Protein AF-G0N1K1-F1 (afdb_monomer_lite)

Sequence (204 aa):
MLLVYVLFCLVAVSAGWFDDLFSTKAPEIIGVPCSENQVILSMYNHLGKSYEFKCGSIPCGEFGRDCVDDQIQCRTEHDYFLSGMRWAPNNESLLLRCCKLQTKKKTIYVGTEELGSYYRNYHGGGKVVAEKRYEKNGGTEYDFIANFRSEGHFSSKTARTWTYRIMCENEEEPTTAAPAPINSVVEEERASGEASGEEMAYED

Foldseek 3Di:
DVVVVVVVVVVVVVVVVCCVQQPQAAQQADDDWFAAQKFFQKWFAPLLNYIDTDIFHDFDFGFDPAKDWQALKFDVVVQWFFRIWDQDPVSRGIITITTRTGDPDDKAWDDKDKAWSPRGMGRQWDWDDLVPDPDNPFATKMKTFRIKHFDDDRRITIIMTTIIMDGDHHPRGGDGDPDDPPPDDPDDDDDDDDDDDDDDDDDD

Secondary structure (DSSP, 8-state):
-HHHHHHHHHHHHHHHHHTTTT--SPPEE-SPPPPTTEEEEEEEESTTSEEEEEEEE-SSSEEEEEEEEEESS--GGGTEEEEEEEE-TTSSSEEEEEEEEE-SS--EEEEEEEE-TT--EEE--EEPPGGG-S-TTSSEEEEEEEEEEEEEETTEEEEEEEEEEEEE-TT----PPPPP------------------------

Organism: Caenorhabditis brenneri (NCBI:txid135651)

Structure (mmCIF, N/CA/C/O backbone):
data_AF-G0N1K1-F1
#
_entry.id   AF-G0N1K1-F1
#
loop_
_atom_site.group_PDB
_atom_site.id
_atom_site.type_symbol
_atom_site.label_atom_id
_atom_site.label_alt_id
_atom_site.label_comp_id
_atom_site.label_asym_id
_atom_site.label_entity_id
_atom_site.label_seq_id
_atom_site.pdbx_PDB_ins_code
_atom_site.Cartn_x
_atom_site.Cartn_y
_atom_site.Cartn_z
_atom_site.occupancy
_atom_site.B_iso_or_equiv
_atom_site.auth_seq_id
_atom_site.auth_comp_id
_atom_site.auth_asym_id
_atom_site.auth_atom_id
_atom_site.pdbx_PDB_model_num
ATOM 1 N N . MET A 1 1 ? 48.576 22.015 -31.567 1.00 55.84 1 MET A N 1
ATOM 2 C CA . MET A 1 1 ? 47.827 20.742 -31.700 1.00 55.84 1 MET A CA 1
ATOM 3 C C . MET A 1 1 ? 47.743 19.941 -30.397 1.00 55.84 1 MET A C 1
ATOM 5 O O . MET A 1 1 ? 46.687 19.378 -30.162 1.00 55.84 1 MET A O 1
ATOM 9 N N . LEU A 1 2 ? 48.758 19.941 -29.513 1.00 52.47 2 LEU A N 1
ATOM 10 C CA . LEU A 1 2 ? 48.668 19.272 -28.195 1.00 52.47 2 LEU A CA 1
ATOM 11 C C . LEU A 1 2 ? 47.576 19.843 -27.265 1.00 52.47 2 LEU A C 1
ATOM 13 O O . LEU A 1 2 ? 46.868 19.091 -26.610 1.00 52.47 2 LEU A O 1
ATOM 17 N N . LEU A 1 3 ? 47.405 21.169 -27.238 1.00 48.81 3 LEU A N 1
ATOM 18 C CA . LEU A 1 3 ? 46.463 21.846 -26.330 1.00 48.81 3 LEU A CA 1
ATOM 19 C C . LEU A 1 3 ? 44.983 21.522 -26.614 1.00 48.81 3 LEU A C 1
ATOM 21 O O . LEU A 1 3 ? 44.168 21.509 -25.700 1.00 48.81 3 LEU A O 1
ATOM 25 N N . VAL A 1 4 ? 44.651 21.210 -27.871 1.00 57.31 4 VAL A N 1
ATOM 26 C CA . VAL A 1 4 ? 43.283 20.854 -28.291 1.00 57.31 4 VAL A CA 1
ATOM 27 C C . VAL A 1 4 ? 42.931 19.426 -27.858 1.00 57.31 4 VAL A C 1
ATOM 29 O O . VAL A 1 4 ? 41.803 19.174 -27.447 1.00 57.31 4 VAL A O 1
ATOM 32 N N . TYR A 1 5 ? 43.908 18.513 -27.867 1.00 55.66 5 TYR A N 1
ATOM 33 C CA . TYR A 1 5 ? 43.730 17.136 -27.394 1.00 55.66 5 TYR A CA 1
ATOM 34 C C . TYR A 1 5 ? 43.528 17.061 -25.875 1.00 55.66 5 TYR A C 1
ATOM 36 O O . TYR A 1 5 ? 42.680 16.306 -25.407 1.00 55.66 5 TYR A O 1
ATOM 44 N N . VAL A 1 6 ? 44.250 17.879 -25.100 1.00 57.31 6 VAL A N 1
ATOM 45 C CA . VAL A 1 6 ? 44.106 17.910 -23.632 1.00 57.31 6 VAL A CA 1
ATOM 46 C C . VAL A 1 6 ? 42.732 18.447 -23.213 1.00 57.31 6 VAL A C 1
ATOM 48 O O . VAL A 1 6 ? 42.120 17.900 -22.297 1.00 57.31 6 VAL A O 1
ATOM 51 N N . LEU A 1 7 ? 42.205 19.460 -23.915 1.00 53.94 7 LEU A N 1
ATOM 52 C CA . LEU A 1 7 ? 40.854 19.969 -23.657 1.00 53.94 7 LEU A CA 1
ATOM 53 C C . LEU A 1 7 ? 39.767 18.934 -23.991 1.00 53.94 7 LEU A C 1
ATOM 55 O O . LEU A 1 7 ? 38.816 18.791 -23.228 1.00 53.94 7 LEU A O 1
ATOM 59 N N . PHE A 1 8 ? 39.917 18.182 -25.087 1.00 54.50 8 PHE A N 1
ATOM 60 C CA . PHE A 1 8 ? 38.962 17.131 -25.457 1.00 54.50 8 PHE A CA 1
ATOM 61 C C . PHE A 1 8 ? 38.935 15.975 -24.445 1.00 54.50 8 PHE A C 1
ATOM 63 O O . PHE A 1 8 ? 37.858 15.482 -24.113 1.00 54.50 8 PHE A O 1
ATOM 70 N N . CYS A 1 9 ? 40.087 15.589 -23.888 1.00 54.41 9 CYS A N 1
ATOM 71 C CA . CYS A 1 9 ? 40.140 14.573 -22.834 1.00 54.41 9 CYS A CA 1
ATOM 72 C C . CYS A 1 9 ? 39.473 15.040 -21.530 1.00 54.41 9 CYS A C 1
ATOM 74 O O . CYS A 1 9 ? 38.798 14.247 -20.881 1.00 54.41 9 CYS A O 1
ATOM 76 N N . LEU A 1 10 ? 39.600 16.318 -21.155 1.00 53.09 10 LEU A N 1
ATOM 77 C CA . LEU A 1 10 ? 38.957 16.853 -19.945 1.00 53.09 10 LEU A CA 1
ATOM 78 C C . LEU A 1 10 ? 37.423 16.903 -20.054 1.00 53.09 10 LEU A C 1
ATOM 80 O O . LEU A 1 10 ? 36.743 16.680 -19.055 1.00 53.09 10 LEU A O 1
ATOM 84 N N . VAL A 1 11 ? 36.876 17.135 -21.252 1.00 55.28 11 VAL A N 1
ATOM 85 C CA . VAL A 1 11 ? 35.420 17.093 -21.496 1.00 55.28 11 VAL A CA 1
ATOM 86 C C . VAL A 1 11 ? 34.897 15.651 -21.548 1.00 55.28 11 VAL A C 1
ATOM 88 O O . VAL A 1 11 ? 33.795 15.378 -21.083 1.00 55.28 11 VAL A O 1
ATOM 91 N N . ALA A 1 12 ? 35.684 14.704 -22.062 1.00 52.72 12 ALA A N 1
ATOM 92 C CA . ALA A 1 12 ? 35.289 13.295 -22.091 1.00 52.72 12 ALA A CA 1
ATOM 93 C C . ALA A 1 12 ? 35.303 12.649 -20.693 1.00 52.72 12 ALA A C 1
ATOM 95 O O . ALA A 1 12 ? 34.450 11.818 -20.391 1.00 52.72 12 ALA A O 1
ATOM 96 N N . VAL A 1 13 ? 36.234 13.051 -19.818 1.00 51.94 13 VAL A N 1
ATOM 97 C CA . VAL A 1 13 ? 36.304 12.519 -18.449 1.00 51.94 13 VAL A CA 1
ATOM 98 C C . VAL A 1 13 ?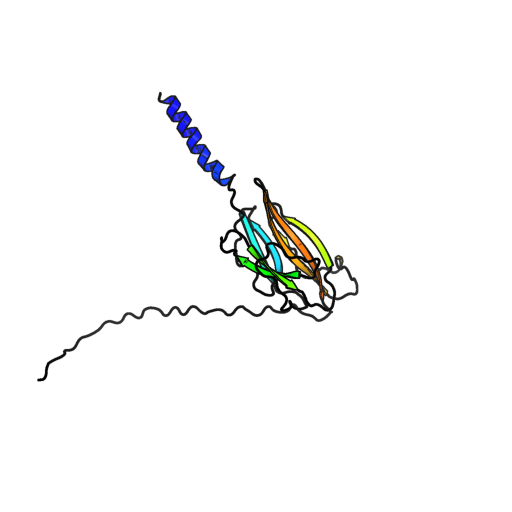 35.142 13.016 -17.591 1.00 51.94 13 VAL A C 1
ATOM 100 O O . VAL A 1 13 ? 34.701 12.254 -16.745 1.00 51.94 13 VAL A O 1
ATOM 103 N N . SER A 1 14 ? 34.587 14.214 -17.813 1.00 52.25 14 SER A N 1
ATOM 104 C CA . SER A 1 14 ? 33.412 14.678 -17.055 1.00 52.25 14 SER A CA 1
ATOM 105 C C . SER A 1 14 ? 32.099 14.010 -17.481 1.00 52.25 14 SER A C 1
ATOM 107 O O . SER A 1 14 ? 31.180 13.939 -16.670 1.00 52.25 14 SER A O 1
ATOM 109 N N . ALA A 1 15 ? 32.006 13.465 -18.699 1.00 50.34 15 ALA A N 1
ATOM 110 C CA . ALA A 1 15 ? 30.777 12.848 -19.206 1.00 50.34 15 ALA A CA 1
ATOM 111 C C . ALA A 1 15 ? 30.364 11.579 -18.432 1.00 50.34 15 ALA A C 1
ATOM 113 O O . ALA A 1 15 ? 29.184 11.405 -18.147 1.00 50.34 15 ALA A O 1
ATOM 114 N N . GLY A 1 16 ? 31.321 10.757 -17.982 1.00 48.84 16 GLY A N 1
ATOM 115 C CA . GLY A 1 16 ? 31.019 9.515 -17.247 1.00 48.84 16 GLY A CA 1
ATOM 116 C C . GLY A 1 16 ? 30.418 9.706 -15.844 1.00 48.84 16 GLY A C 1
ATOM 117 O O . GLY A 1 16 ? 29.982 8.744 -15.225 1.00 48.84 16 GLY A O 1
ATOM 118 N N . TRP A 1 17 ? 30.393 10.941 -15.333 1.00 47.19 17 TRP A N 1
ATOM 119 C CA . TRP A 1 17 ? 29.881 11.307 -14.006 1.00 47.19 17 TRP A CA 1
ATOM 120 C C . TRP A 1 17 ? 28.462 11.879 -14.123 1.00 47.19 17 TRP A C 1
ATOM 122 O O . TRP A 1 17 ? 27.727 11.931 -13.140 1.00 47.19 17 TRP A O 1
ATOM 132 N N . PHE A 1 18 ? 28.076 12.321 -15.326 1.00 47.66 18 PHE A N 1
ATOM 133 C CA . PHE A 1 18 ? 26.734 12.816 -15.619 1.00 47.66 18 PHE A CA 1
ATOM 134 C C . PHE A 1 18 ? 25.745 11.683 -15.903 1.00 47.66 18 PHE A C 1
ATOM 136 O O . PHE A 1 18 ? 24.563 11.849 -15.612 1.00 47.66 18 PHE A O 1
ATOM 143 N N . ASP A 1 19 ? 26.203 10.530 -16.397 1.00 45.94 19 ASP A N 1
ATOM 144 C CA . ASP A 1 19 ? 25.316 9.404 -16.724 1.00 45.94 19 ASP A CA 1
ATOM 145 C C . ASP A 1 19 ? 24.548 8.873 -15.498 1.00 45.94 19 ASP A C 1
ATOM 147 O O . ASP A 1 19 ? 23.377 8.508 -15.604 1.00 45.94 19 ASP A O 1
ATOM 151 N N . ASP A 1 20 ? 25.153 8.920 -14.308 1.00 49.59 20 ASP A N 1
ATOM 152 C CA . ASP A 1 20 ? 24.505 8.479 -13.064 1.00 49.59 20 ASP A CA 1
ATOM 153 C C . ASP A 1 20 ? 23.478 9.507 -12.536 1.00 49.59 20 ASP A C 1
ATOM 155 O O . ASP A 1 20 ? 22.521 9.154 -11.842 1.00 49.59 20 ASP A O 1
ATOM 159 N N . LEU A 1 21 ? 23.622 10.786 -12.913 1.00 49.81 21 LEU A N 1
ATOM 160 C CA . LEU A 1 21 ? 22.669 11.853 -12.577 1.00 49.81 21 LEU A CA 1
ATOM 161 C C . LEU A 1 21 ? 21.425 11.860 -13.481 1.00 49.81 21 LEU A C 1
ATOM 163 O O . LEU A 1 21 ? 20.389 12.385 -13.075 1.00 49.81 21 LEU A O 1
ATOM 167 N N . PHE A 1 22 ? 21.510 11.273 -14.678 1.00 50.50 22 PHE A N 1
ATOM 168 C CA . PHE A 1 22 ? 20.438 11.254 -15.683 1.00 50.50 22 PHE A CA 1
ATOM 169 C C . PHE A 1 22 ? 19.957 9.838 -16.023 1.00 50.50 22 PHE A C 1
ATOM 171 O O . PHE A 1 22 ? 19.458 9.586 -17.121 1.00 50.50 22 PHE A O 1
ATOM 178 N N . SER A 1 23 ? 20.074 8.899 -15.082 1.00 51.25 23 SER A N 1
ATOM 179 C CA . SER A 1 23 ? 19.533 7.552 -15.254 1.00 51.25 23 SER A CA 1
ATOM 180 C C . SER A 1 23 ? 18.004 7.592 -15.397 1.00 51.25 23 SER A C 1
ATOM 182 O O . SER A 1 23 ? 17.269 7.803 -14.429 1.00 51.25 23 SER A O 1
ATOM 184 N N . THR A 1 24 ? 17.527 7.362 -16.625 1.00 54.62 24 THR A N 1
ATOM 185 C CA . THR A 1 24 ? 16.105 7.305 -17.015 1.00 54.62 24 THR A CA 1
ATOM 186 C C . THR A 1 24 ? 15.403 6.024 -16.571 1.00 54.62 24 THR A C 1
ATOM 188 O O . THR A 1 24 ? 14.201 5.872 -16.788 1.00 54.62 24 THR A O 1
ATOM 191 N N . LYS A 1 25 ? 16.131 5.092 -15.949 1.00 58.41 25 LYS A N 1
ATOM 192 C CA . LYS A 1 25 ? 15.547 3.853 -15.445 1.00 58.41 25 LYS A CA 1
ATOM 193 C C . LYS A 1 25 ? 14.671 4.128 -14.227 1.00 58.41 25 LYS A C 1
ATOM 195 O O . LYS A 1 25 ? 15.047 4.900 -13.333 1.00 58.41 25 LYS A O 1
ATOM 200 N N . ALA A 1 26 ? 13.513 3.468 -14.197 1.00 60.38 26 ALA A N 1
ATOM 201 C CA . ALA A 1 26 ? 12.653 3.417 -13.022 1.00 60.38 26 ALA A CA 1
ATOM 202 C C . ALA A 1 26 ? 13.482 3.022 -11.781 1.00 60.38 26 ALA A C 1
ATOM 204 O O . ALA A 1 26 ? 14.475 2.302 -11.923 1.00 60.38 26 ALA A O 1
ATOM 205 N N . PRO A 1 27 ? 13.155 3.538 -10.580 1.00 64.19 27 PRO A N 1
ATOM 206 C CA . PRO A 1 27 ? 13.794 3.067 -9.357 1.00 64.19 27 PRO A CA 1
ATOM 207 C C . PRO A 1 27 ? 13.658 1.547 -9.269 1.00 64.19 27 PRO A C 1
ATOM 209 O O . PRO A 1 27 ? 12.571 0.999 -9.449 1.00 64.19 27 PRO A O 1
ATOM 212 N N . GLU A 1 28 ? 14.777 0.882 -9.015 1.00 69.44 28 GLU A N 1
ATOM 213 C CA . GLU A 1 28 ? 14.799 -0.560 -8.827 1.00 69.44 28 GLU A CA 1
ATOM 214 C C . GLU A 1 28 ? 14.085 -0.861 -7.517 1.00 69.44 28 GLU A C 1
ATOM 216 O O . GLU A 1 28 ? 14.380 -0.259 -6.497 1.00 69.44 28 GLU A O 1
ATOM 221 N N . ILE A 1 29 ? 13.115 -1.755 -7.494 1.00 70.00 29 ILE A N 1
ATOM 222 C CA . ILE A 1 29 ? 12.521 -2.157 -6.219 1.00 70.00 29 ILE A CA 1
ATOM 223 C C . ILE A 1 29 ? 13.467 -3.186 -5.578 1.00 70.00 29 ILE A C 1
ATOM 225 O O . ILE A 1 29 ? 13.966 -4.080 -6.242 1.00 70.00 29 ILE A O 1
ATOM 229 N N . ILE A 1 30 ? 13.828 -3.032 -4.307 1.00 65.25 30 ILE A N 1
ATOM 230 C CA . ILE A 1 30 ? 14.779 -3.942 -3.652 1.00 65.25 30 ILE A CA 1
ATOM 231 C C . ILE A 1 30 ? 14.046 -4.687 -2.545 1.00 65.25 30 ILE A C 1
ATOM 233 O O . ILE A 1 30 ? 13.312 -4.102 -1.755 1.00 65.25 30 ILE A O 1
ATOM 237 N N . GLY A 1 31 ? 14.263 -5.998 -2.484 1.00 67.31 31 GLY A N 1
ATOM 238 C CA . GLY A 1 31 ? 13.655 -6.875 -1.491 1.00 67.31 31 GLY A CA 1
ATOM 239 C C . GLY A 1 31 ? 12.550 -7.757 -2.064 1.00 67.31 31 GLY A C 1
ATOM 240 O O . GLY A 1 31 ? 12.381 -7.894 -3.277 1.00 67.31 31 GLY A O 1
ATOM 241 N N . VAL A 1 32 ? 11.826 -8.411 -1.159 1.00 75.44 32 VAL A N 1
ATOM 242 C CA . VAL A 1 32 ? 10.777 -9.371 -1.508 1.00 75.44 32 VAL A CA 1
ATOM 243 C C . VAL A 1 32 ? 9.438 -8.631 -1.541 1.00 75.44 32 VAL A C 1
ATOM 245 O O . VAL A 1 32 ? 9.059 -8.039 -0.528 1.00 75.44 32 VAL A O 1
ATOM 248 N N . PRO A 1 33 ? 8.718 -8.620 -2.678 1.00 84.00 33 PRO A N 1
ATOM 249 C CA . PRO A 1 33 ? 7.396 -8.013 -2.734 1.00 84.00 33 PRO A CA 1
ATOM 250 C C . PRO A 1 33 ? 6.423 -8.744 -1.798 1.00 84.00 33 PRO A C 1
ATOM 252 O O . PRO A 1 33 ? 6.625 -9.911 -1.458 1.00 84.00 33 PRO A O 1
ATOM 255 N N . CYS A 1 34 ? 5.354 -8.061 -1.383 1.00 89.56 34 CYS A N 1
ATOM 256 C CA . CYS A 1 34 ? 4.344 -8.675 -0.521 1.00 89.56 34 CYS A CA 1
ATOM 257 C C . CYS A 1 34 ? 3.774 -9.939 -1.167 1.00 89.56 34 CYS A C 1
ATOM 259 O O . CYS A 1 34 ? 3.368 -9.915 -2.328 1.00 89.56 34 CYS A O 1
ATOM 261 N N . SER A 1 35 ? 3.726 -11.026 -0.400 1.00 91.81 35 SER A N 1
ATOM 262 C CA . SER A 1 35 ? 3.098 -12.272 -0.839 1.00 91.81 35 SER A CA 1
ATOM 263 C C . SER A 1 35 ? 1.581 -12.109 -0.945 1.00 91.81 35 SER A C 1
ATOM 265 O O . SER A 1 35 ? 1.018 -11.096 -0.525 1.00 91.81 35 SER A O 1
ATOM 267 N N . GLU A 1 36 ? 0.905 -13.110 -1.506 1.00 90.94 36 GLU A N 1
ATOM 268 C CA . GLU A 1 36 ? -0.556 -13.113 -1.549 1.00 90.94 36 GLU A CA 1
ATOM 269 C C . GLU A 1 36 ? -1.167 -12.985 -0.144 1.00 90.94 36 GLU A C 1
ATOM 271 O O . GLU A 1 36 ? -0.658 -13.532 0.836 1.00 90.94 36 GLU A O 1
ATOM 276 N N . ASN A 1 37 ? -2.284 -12.265 -0.063 1.00 89.81 37 ASN A N 1
ATOM 277 C CA . ASN A 1 37 ? -3.004 -11.913 1.157 1.00 89.81 37 ASN A CA 1
ATOM 278 C C . ASN A 1 37 ? -2.211 -11.043 2.146 1.00 89.81 37 ASN A C 1
ATOM 280 O O . ASN A 1 37 ? -2.497 -11.037 3.346 1.00 89.81 37 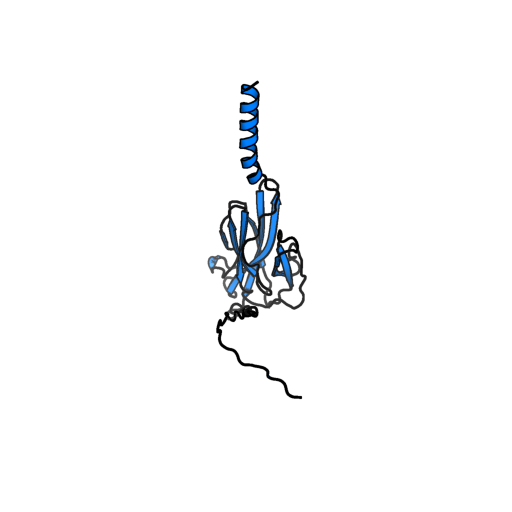ASN A O 1
ATOM 284 N N . GLN A 1 38 ? -1.241 -10.269 1.650 1.00 92.12 38 GLN A N 1
ATOM 285 C CA . GLN A 1 38 ? -0.489 -9.302 2.448 1.00 92.12 38 GLN A CA 1
ATOM 286 C C . GLN A 1 38 ? -0.686 -7.863 1.966 1.00 92.12 38 GLN A C 1
ATOM 288 O O . GLN A 1 38 ? -0.910 -7.595 0.787 1.00 92.12 38 GLN A O 1
ATOM 293 N N . VAL A 1 39 ? -0.541 -6.935 2.909 1.00 92.31 39 VAL A N 1
ATOM 294 C CA . VAL A 1 39 ? -0.543 -5.482 2.717 1.00 92.31 39 VAL A CA 1
ATOM 295 C C . VAL A 1 39 ? 0.813 -4.895 3.104 1.00 92.31 39 VAL A C 1
ATOM 297 O O . VAL A 1 39 ? 1.590 -5.513 3.838 1.00 92.31 39 VAL A O 1
ATOM 300 N N . ILE A 1 40 ? 1.100 -3.673 2.653 1.00 92.94 40 ILE A N 1
ATOM 301 C CA . ILE A 1 40 ? 2.303 -2.950 3.080 1.00 92.94 40 ILE A CA 1
ATOM 302 C C . ILE A 1 40 ? 2.012 -2.244 4.414 1.00 92.94 40 ILE A C 1
ATOM 304 O O . ILE A 1 40 ? 1.045 -1.491 4.543 1.00 92.94 40 ILE A O 1
ATOM 308 N N . LEU A 1 41 ? 2.887 -2.449 5.398 1.00 92.12 41 LEU A N 1
ATOM 309 C CA . LEU A 1 41 ? 2.846 -1.775 6.701 1.00 92.12 41 LEU A CA 1
ATOM 310 C C . LEU A 1 41 ? 3.837 -0.611 6.777 1.00 92.12 41 LEU A C 1
ATOM 312 O O . LEU A 1 41 ? 3.556 0.432 7.366 1.00 92.12 41 LEU A O 1
ATOM 316 N N . SER A 1 42 ? 5.012 -0.771 6.177 1.00 90.31 42 SER A N 1
ATOM 317 C CA . SER A 1 42 ? 5.972 0.319 6.041 1.00 90.31 42 SER A CA 1
ATOM 318 C C . SER A 1 42 ? 6.782 0.186 4.767 1.00 90.31 42 SER A C 1
ATOM 320 O O . SER A 1 42 ? 6.918 -0.903 4.215 1.00 90.31 42 SER A O 1
ATOM 322 N N . MET A 1 43 ? 7.339 1.303 4.323 1.00 87.69 43 MET A N 1
ATOM 323 C CA . MET A 1 43 ? 8.192 1.383 3.151 1.00 87.69 43 MET A CA 1
ATOM 324 C C . MET A 1 43 ? 9.461 2.156 3.496 1.00 87.69 43 MET A C 1
ATOM 326 O O . MET A 1 43 ? 9.400 3.210 4.133 1.00 87.69 43 MET A O 1
ATOM 330 N N . TYR A 1 44 ? 10.594 1.638 3.046 1.00 86.38 44 TYR A N 1
ATOM 331 C CA . TYR A 1 44 ? 11.874 2.319 3.062 1.00 86.38 44 TYR A CA 1
ATOM 332 C C . TYR A 1 44 ? 12.228 2.775 1.644 1.00 86.38 44 TYR A C 1
ATOM 334 O O . TYR A 1 44 ? 12.085 2.013 0.693 1.00 86.38 44 TYR A O 1
ATOM 342 N N . ASN A 1 45 ? 12.688 4.011 1.485 1.00 82.94 45 ASN A N 1
ATOM 343 C CA . ASN A 1 45 ? 13.189 4.543 0.220 1.00 82.94 45 ASN A CA 1
ATOM 344 C C . ASN A 1 45 ? 14.693 4.813 0.338 1.00 82.94 45 ASN A C 1
ATOM 346 O O . ASN A 1 45 ? 15.138 5.664 1.118 1.00 82.94 45 ASN A O 1
ATOM 350 N N . HIS A 1 46 ? 15.485 4.138 -0.486 1.00 80.88 46 HIS A N 1
ATOM 351 C CA . HIS A 1 46 ? 16.927 4.321 -0.573 1.00 80.88 46 HIS A CA 1
ATOM 352 C C . HIS A 1 46 ? 17.269 5.522 -1.462 1.00 80.88 46 HIS A C 1
ATOM 354 O O . HIS A 1 46 ? 17.865 5.382 -2.529 1.00 80.88 46 HIS A O 1
ATOM 360 N N . LEU A 1 47 ? 16.899 6.724 -1.011 1.00 76.31 47 LEU A N 1
ATOM 361 C CA . LEU A 1 47 ? 17.237 7.996 -1.665 1.00 76.31 47 LEU A CA 1
ATOM 362 C C . LEU A 1 47 ? 16.814 8.058 -3.147 1.00 76.31 47 LEU A C 1
ATOM 364 O O . LEU A 1 47 ? 17.551 8.551 -4.001 1.00 76.31 47 LEU A O 1
ATOM 368 N N . GLY A 1 48 ? 15.645 7.506 -3.466 1.00 68.44 48 GLY A N 1
ATOM 369 C CA . GLY A 1 48 ? 15.097 7.442 -4.817 1.00 68.44 48 GLY A CA 1
ATOM 370 C C . GLY A 1 48 ? 15.750 6.389 -5.711 1.00 68.44 48 GLY A C 1
ATOM 371 O O . GLY A 1 48 ? 15.382 6.298 -6.876 1.00 68.44 48 GLY A O 1
ATOM 372 N N . LYS A 1 49 ? 16.706 5.594 -5.213 1.00 71.62 49 LYS A N 1
ATOM 373 C CA . LYS A 1 49 ? 17.288 4.482 -5.978 1.00 71.62 49 LYS A CA 1
ATOM 374 C C . LYS A 1 49 ? 16.392 3.257 -5.938 1.00 71.62 49 LYS A C 1
ATOM 376 O O . LYS A 1 49 ? 16.176 2.647 -6.982 1.00 71.62 49 LYS A O 1
ATOM 381 N N . SER A 1 50 ? 15.864 2.953 -4.754 1.00 77.81 50 SER A N 1
ATOM 382 C CA . SER A 1 50 ? 15.029 1.783 -4.544 1.00 77.81 50 SER A CA 1
ATOM 383 C C . SER A 1 50 ? 14.022 1.899 -3.418 1.00 77.81 50 SER A C 1
ATOM 385 O O . SER A 1 50 ? 14.152 2.747 -2.534 1.00 77.81 50 SER A O 1
ATOM 387 N N . TYR A 1 51 ? 13.028 1.012 -3.455 1.00 81.19 51 TYR A N 1
ATOM 388 C CA . TYR A 1 51 ? 12.029 0.848 -2.404 1.00 81.19 51 TYR A CA 1
ATOM 389 C C . TYR A 1 51 ? 12.131 -0.537 -1.778 1.00 81.19 51 TYR A C 1
ATOM 391 O O . TYR A 1 51 ? 12.170 -1.519 -2.512 1.00 81.19 51 TYR A O 1
ATOM 399 N N . GLU A 1 52 ? 12.115 -0.601 -0.451 1.00 86.00 52 GLU A N 1
ATOM 400 C CA . GLU A 1 52 ? 11.973 -1.828 0.332 1.00 86.00 52 GLU A CA 1
ATOM 401 C C . GLU A 1 52 ? 10.642 -1.779 1.090 1.00 86.00 52 GLU A C 1
ATOM 403 O O . GLU A 1 52 ? 10.270 -0.756 1.670 1.00 86.00 52 GLU A O 1
ATOM 408 N N . PHE A 1 53 ? 9.903 -2.886 1.081 1.00 88.06 53 PHE A N 1
ATOM 409 C CA . PHE A 1 53 ? 8.587 -2.975 1.706 1.00 88.06 53 PHE A CA 1
ATOM 410 C C . PHE A 1 53 ? 8.620 -3.918 2.900 1.00 88.06 53 PHE A C 1
ATOM 412 O O . PHE A 1 53 ? 9.100 -5.045 2.814 1.00 88.06 53 PHE A O 1
ATOM 419 N N . LYS A 1 54 ? 8.017 -3.487 4.008 1.00 91.31 54 LYS A N 1
ATOM 420 C CA . LYS A 1 54 ? 7.655 -4.372 5.109 1.00 91.31 54 LYS A CA 1
ATOM 421 C C . LYS A 1 54 ? 6.195 -4.756 4.960 1.00 91.31 54 LYS A C 1
ATOM 423 O O . LYS A 1 54 ? 5.300 -3.940 5.194 1.00 91.31 54 LYS A O 1
ATOM 428 N N . CYS A 1 55 ? 5.982 -6.005 4.590 1.00 91.50 55 CYS A N 1
ATOM 429 C CA . CYS A 1 55 ? 4.661 -6.574 4.409 1.00 91.50 55 CYS A CA 1
ATOM 430 C C . CYS A 1 55 ? 4.163 -7.227 5.697 1.00 91.50 55 CYS A C 1
ATOM 432 O O . CYS A 1 55 ? 4.942 -7.650 6.554 1.00 91.50 55 CYS A O 1
ATOM 434 N N . GLY A 1 56 ? 2.851 -7.312 5.825 1.00 90.62 56 GLY A N 1
ATOM 435 C CA . GLY A 1 56 ? 2.189 -8.082 6.862 1.00 90.62 56 GLY A CA 1
ATOM 436 C C . GLY A 1 56 ? 0.789 -8.442 6.410 1.00 90.62 56 GLY A C 1
ATOM 437 O O . GLY A 1 56 ? 0.301 -7.946 5.397 1.00 90.62 56 GLY A O 1
ATOM 438 N N . SER A 1 57 ? 0.139 -9.327 7.143 1.00 89.56 57 SER A N 1
ATOM 439 C CA . SER A 1 57 ? -1.246 -9.662 6.853 1.00 89.56 57 SER A CA 1
ATOM 440 C C . SER A 1 57 ? -2.185 -8.488 7.096 1.00 89.56 57 SER A C 1
ATOM 442 O O . SER A 1 57 ? -1.870 -7.568 7.859 1.00 89.56 57 SER A O 1
ATOM 444 N N . ILE A 1 58 ? -3.386 -8.573 6.523 1.00 88.31 58 ILE A N 1
ATOM 445 C CA . ILE A 1 58 ? -4.464 -7.674 6.919 1.00 88.31 58 ILE A CA 1
ATOM 446 C C . ILE A 1 58 ? -4.794 -7.882 8.420 1.00 88.31 58 ILE A C 1
ATOM 448 O O . ILE A 1 58 ? -4.874 -9.030 8.871 1.00 88.31 58 ILE A O 1
ATOM 452 N N . PRO A 1 59 ? -4.952 -6.804 9.214 1.00 84.06 59 PRO A N 1
ATOM 453 C CA . PRO A 1 59 ? -5.186 -6.902 10.660 1.00 84.06 59 PRO A CA 1
ATOM 454 C C . PRO A 1 59 ? -6.497 -7.581 11.064 1.00 84.06 59 PRO A C 1
ATOM 456 O O . PRO A 1 59 ? -6.585 -8.121 12.157 1.00 84.06 59 PRO A O 1
ATOM 459 N N . CYS A 1 60 ? -7.514 -7.531 10.211 1.00 86.75 60 CYS A N 1
ATOM 460 C CA . CYS A 1 60 ? -8.769 -8.250 10.382 1.00 86.75 60 CYS A CA 1
ATOM 461 C C . CYS A 1 60 ? -9.514 -8.315 9.048 1.00 86.75 60 CYS A C 1
ATOM 463 O O . CYS A 1 60 ? -9.193 -7.586 8.103 1.00 86.75 60 CYS A O 1
ATOM 465 N N . GLY A 1 61 ? -10.526 -9.178 8.987 1.00 86.88 61 GLY A N 1
ATOM 466 C CA . GLY A 1 61 ? -11.189 -9.531 7.738 1.00 86.88 61 GLY A CA 1
ATOM 467 C C . GLY A 1 61 ? -10.330 -10.442 6.865 1.00 86.88 61 GLY A C 1
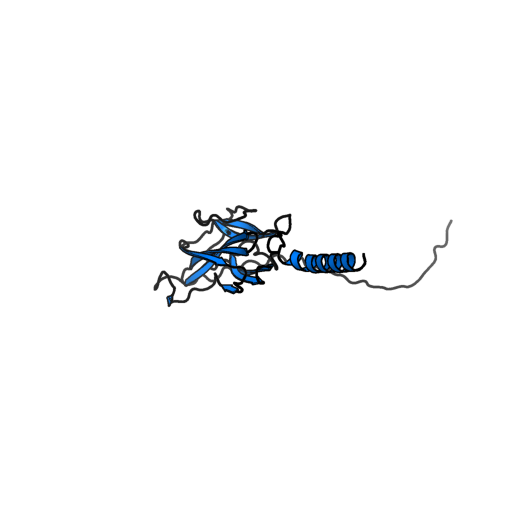ATOM 468 O O . GLY A 1 61 ? -9.264 -10.908 7.262 1.00 86.88 61 GLY A O 1
ATOM 469 N N . GLU A 1 62 ? -10.812 -10.701 5.658 1.00 90.62 62 GLU A N 1
ATOM 470 C CA . GLU A 1 62 ? -10.144 -11.584 4.711 1.00 90.62 62 GLU A CA 1
ATOM 471 C C . GLU A 1 62 ? -10.228 -11.030 3.294 1.00 90.62 62 GLU A C 1
ATOM 473 O O . GLU A 1 62 ? -11.222 -10.424 2.884 1.00 90.62 62 GLU A O 1
ATOM 478 N N . PHE A 1 63 ? -9.165 -11.227 2.521 1.00 91.06 63 PHE A N 1
ATOM 479 C CA . PHE A 1 63 ? -9.238 -10.990 1.091 1.00 91.06 63 PHE A CA 1
ATOM 480 C C . PHE A 1 63 ? -10.041 -12.115 0.446 1.00 91.06 63 PHE A C 1
ATOM 482 O O . PHE A 1 63 ? -9.752 -13.296 0.630 1.00 91.06 63 PHE A O 1
ATOM 489 N N . GLY A 1 64 ? -11.084 -11.739 -0.292 1.00 86.12 64 GLY A N 1
ATOM 490 C CA . GLY A 1 64 ? -11.913 -12.696 -1.005 1.00 86.12 64 GLY A CA 1
ATOM 491 C C . GLY A 1 64 ? -11.187 -13.321 -2.199 1.00 86.12 64 GLY A C 1
ATOM 492 O O . GLY A 1 64 ? -10.069 -12.962 -2.553 1.00 86.12 64 GLY A O 1
ATOM 493 N N . ARG A 1 65 ? -11.882 -14.231 -2.890 1.00 86.75 65 ARG A N 1
ATOM 494 C CA . ARG A 1 65 ? -11.393 -14.851 -4.139 1.00 86.75 65 ARG A CA 1
ATOM 495 C C . ARG A 1 65 ? -11.501 -13.937 -5.363 1.00 86.75 65 ARG A C 1
ATOM 497 O O . ARG A 1 65 ? -10.985 -14.272 -6.423 1.00 86.75 65 ARG A O 1
ATOM 504 N N . ASP A 1 66 ? -12.218 -12.826 -5.223 1.00 93.56 66 ASP A N 1
ATOM 505 C CA . ASP A 1 66 ? -12.387 -11.815 -6.262 1.00 93.56 66 ASP A CA 1
ATOM 506 C C . ASP A 1 66 ? -11.158 -10.902 -6.273 1.00 93.56 66 ASP A C 1
ATOM 508 O O . ASP A 1 66 ? -11.052 -9.955 -5.487 1.00 93.56 66 ASP A O 1
ATOM 512 N N . CYS A 1 67 ? -10.203 -11.263 -7.126 1.00 94.44 67 CYS A N 1
ATOM 513 C CA . CYS A 1 67 ? -8.930 -10.585 -7.283 1.00 94.44 67 CYS A CA 1
ATOM 514 C C . CYS A 1 67 ? -8.665 -10.280 -8.753 1.00 94.44 67 CYS A C 1
ATOM 516 O O . CYS A 1 67 ? -8.984 -11.069 -9.642 1.00 94.44 67 CYS A O 1
ATOM 518 N N . VAL A 1 68 ? -8.017 -9.147 -8.984 1.00 95.25 68 VAL A N 1
ATOM 519 C CA . VAL A 1 68 ? -7.476 -8.751 -10.275 1.00 95.25 68 VAL A CA 1
ATOM 520 C C . VAL A 1 68 ? -5.967 -8.651 -10.124 1.00 95.25 68 VAL A C 1
ATOM 522 O O . VAL A 1 68 ? -5.459 -7.832 -9.356 1.00 95.25 68 VAL A O 1
ATOM 525 N N . ASP A 1 69 ? -5.264 -9.510 -10.847 1.00 94.25 69 ASP A N 1
ATOM 526 C CA . ASP A 1 69 ? -3.808 -9.524 -10.898 1.00 94.25 69 ASP A CA 1
ATOM 527 C C . ASP A 1 69 ? -3.269 -8.505 -11.900 1.00 94.25 69 ASP A C 1
ATOM 529 O O . ASP A 1 69 ? -4.001 -7.915 -12.700 1.00 94.25 69 ASP A O 1
ATOM 533 N N . ASP A 1 70 ? -1.954 -8.328 -11.871 1.00 93.12 70 ASP A N 1
ATOM 534 C CA . ASP A 1 70 ? -1.201 -7.602 -12.890 1.00 93.12 70 ASP A CA 1
ATOM 535 C C . ASP A 1 70 ? -1.593 -6.130 -13.046 1.00 93.12 70 ASP A C 1
ATOM 537 O O . ASP A 1 70 ? -1.478 -5.536 -14.119 1.00 93.12 70 ASP A O 1
ATOM 541 N N . GLN A 1 71 ? -2.049 -5.520 -11.952 1.00 93.19 71 GLN A N 1
ATOM 542 C CA . GLN A 1 71 ? -2.473 -4.128 -11.939 1.00 93.19 71 GLN A CA 1
ATOM 543 C C . GLN A 1 71 ? -1.311 -3.201 -11.589 1.00 93.19 71 GLN A C 1
ATOM 545 O O . GLN A 1 71 ? -0.512 -3.483 -10.707 1.00 93.19 71 GLN A O 1
ATOM 550 N N . ILE A 1 72 ? -1.248 -2.034 -12.225 1.00 88.50 72 ILE A N 1
ATOM 551 C CA . ILE A 1 72 ? -0.284 -0.981 -11.852 1.00 88.50 72 ILE A CA 1
ATOM 552 C C . ILE A 1 72 ? -0.727 -0.176 -10.617 1.00 88.50 72 ILE A C 1
ATOM 554 O O . ILE A 1 72 ? 0.067 0.569 -10.051 1.00 88.50 72 ILE A O 1
ATOM 558 N N . GLN A 1 73 ? -2.009 -0.271 -10.244 1.00 91.31 73 GLN A N 1
ATOM 559 C CA . GLN A 1 73 ? -2.614 0.394 -9.088 1.00 91.31 73 GLN A CA 1
ATOM 560 C C . GLN A 1 73 ? -3.946 -0.286 -8.717 1.00 91.31 73 GLN A C 1
ATOM 562 O O . GLN A 1 73 ? -4.687 -0.709 -9.606 1.00 91.31 73 GLN A O 1
ATOM 567 N N . CYS A 1 74 ? -4.297 -0.325 -7.431 1.00 93.31 74 CYS A N 1
ATOM 568 C CA . CYS A 1 74 ? -5.590 -0.833 -6.958 1.00 93.31 74 CYS A CA 1
ATOM 569 C C . CYS A 1 74 ? -6.680 0.252 -6.895 1.00 93.31 74 CY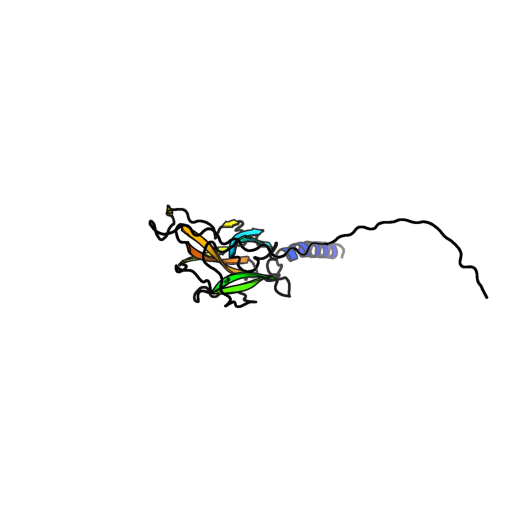S A C 1
ATOM 571 O O . CYS A 1 74 ? -6.424 1.400 -6.527 1.00 93.31 74 CYS A O 1
ATOM 573 N N . ARG A 1 75 ? -7.924 -0.117 -7.233 1.00 88.06 75 ARG A N 1
ATOM 574 C CA . ARG A 1 75 ? -9.103 0.770 -7.185 1.00 88.06 75 ARG A CA 1
ATOM 575 C C . ARG A 1 75 ? -9.825 0.650 -5.844 1.00 88.06 75 ARG A C 1
ATOM 577 O O . ARG A 1 75 ? -10.852 -0.015 -5.725 1.00 88.06 75 ARG A O 1
ATOM 584 N N . THR A 1 76 ? -9.282 1.321 -4.838 1.00 83.12 76 THR A N 1
ATOM 585 C CA . THR A 1 76 ? -9.769 1.238 -3.450 1.00 83.12 76 THR A CA 1
ATOM 586 C C . THR A 1 76 ? -11.185 1.790 -3.250 1.00 83.12 76 THR A C 1
ATOM 588 O O . THR A 1 76 ? -11.884 1.352 -2.346 1.00 83.12 76 THR A O 1
ATOM 591 N N . GLU A 1 77 ? -11.660 2.664 -4.141 1.00 80.44 77 GLU A N 1
ATOM 592 C CA . GLU A 1 77 ? -13.048 3.159 -4.176 1.00 80.44 77 GLU A CA 1
ATOM 593 C C . GLU A 1 77 ? -14.110 2.066 -4.418 1.00 80.44 77 GLU A C 1
ATOM 595 O O . GLU A 1 77 ? -15.282 2.259 -4.101 1.00 80.44 77 GLU A O 1
ATOM 600 N N . HIS A 1 78 ? -13.707 0.918 -4.972 1.00 81.56 78 HIS A N 1
ATOM 601 C CA . HIS A 1 78 ? -14.570 -0.238 -5.238 1.00 81.56 78 HIS A CA 1
ATOM 602 C C . HIS A 1 78 ? -14.296 -1.407 -4.282 1.00 81.56 78 HIS A C 1
ATOM 604 O O . HIS A 1 78 ? -14.558 -2.559 -4.623 1.00 81.56 78 HIS A O 1
ATOM 610 N N . ASP A 1 79 ? -13.735 -1.119 -3.107 1.00 86.00 79 ASP A N 1
ATOM 611 C CA . ASP A 1 79 ? -13.303 -2.099 -2.107 1.00 86.00 79 ASP A CA 1
ATOM 612 C C . ASP A 1 79 ? -12.197 -3.062 -2.591 1.00 86.00 79 ASP A C 1
ATOM 614 O O . ASP A 1 79 ? -11.994 -4.119 -1.990 1.00 86.00 79 ASP A O 1
ATOM 618 N N . TYR A 1 80 ? -11.458 -2.709 -3.653 1.00 92.50 80 TYR A N 1
ATOM 619 C CA . TYR A 1 80 ? -10.279 -3.456 -4.103 1.00 92.50 80 TYR A CA 1
ATOM 620 C C . TYR A 1 80 ? -9.004 -2.870 -3.497 1.00 92.50 80 TYR A C 1
ATOM 622 O O . TYR A 1 80 ? -8.581 -1.766 -3.852 1.00 92.50 80 TYR A O 1
ATOM 630 N N . PHE A 1 81 ? -8.351 -3.640 -2.632 1.00 94.25 81 PHE A N 1
ATOM 631 C CA . PHE A 1 81 ? -7.122 -3.248 -1.944 1.00 94.25 81 PHE A CA 1
ATOM 632 C C . PHE A 1 81 ? -5.962 -4.147 -2.374 1.00 94.25 81 PHE A C 1
ATOM 634 O O . PHE A 1 81 ? -6.165 -5.280 -2.816 1.00 94.25 81 PHE A O 1
ATOM 641 N N . LEU A 1 82 ? -4.741 -3.635 -2.234 1.00 94.06 82 LEU A N 1
ATOM 642 C CA . LEU A 1 82 ? -3.513 -4.400 -2.410 1.00 94.06 82 LEU A CA 1
ATOM 643 C C . LEU A 1 82 ? -3.543 -5.622 -1.490 1.00 94.06 82 LEU A C 1
ATOM 645 O O . LEU A 1 82 ? -3.736 -5.495 -0.286 1.00 94.06 82 LEU A O 1
ATOM 649 N N . SER A 1 83 ? -3.348 -6.791 -2.083 1.00 94.12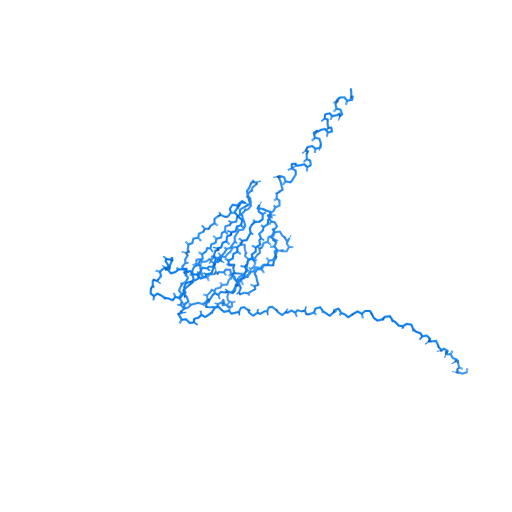 83 SER A N 1
ATOM 650 C CA . SER A 1 83 ? -3.348 -8.100 -1.426 1.00 94.12 83 SER A CA 1
ATOM 651 C C . SER A 1 83 ? -2.146 -8.941 -1.877 1.00 94.12 83 SER A C 1
ATOM 653 O O . SER A 1 83 ? -2.120 -10.159 -1.757 1.00 94.12 83 SER A O 1
ATOM 655 N N . GLY A 1 84 ? -1.147 -8.305 -2.476 1.00 92.88 84 GLY A N 1
ATOM 656 C CA . GLY A 1 84 ? 0.048 -8.967 -2.970 1.00 92.88 84 GLY A CA 1
ATOM 657 C C . GLY A 1 84 ? 0.720 -8.147 -4.053 1.00 92.88 84 GLY A C 1
ATOM 658 O O . GLY A 1 84 ? 0.131 -7.231 -4.634 1.00 92.88 84 GLY A O 1
ATOM 659 N N . MET A 1 85 ? 1.979 -8.469 -4.304 1.00 92.31 85 MET A N 1
ATOM 660 C CA . MET A 1 85 ? 2.810 -7.821 -5.300 1.00 92.31 85 MET A CA 1
ATOM 661 C C . MET A 1 85 ? 3.726 -8.844 -5.956 1.00 92.31 85 MET A C 1
ATOM 663 O O . MET A 1 85 ? 4.189 -9.793 -5.327 1.00 92.31 85 MET A O 1
ATOM 667 N N . ARG A 1 86 ? 4.041 -8.617 -7.226 1.00 89.81 86 ARG A N 1
ATOM 668 C CA . ARG A 1 86 ? 5.061 -9.381 -7.937 1.00 89.81 86 ARG A CA 1
ATOM 669 C C . ARG A 1 86 ? 5.846 -8.487 -8.873 1.00 89.81 86 ARG A C 1
ATOM 671 O O . ARG A 1 86 ? 5.361 -7.455 -9.330 1.00 89.81 86 ARG A O 1
ATOM 678 N N . TRP A 1 87 ? 7.038 -8.940 -9.216 1.00 85.38 87 TRP A N 1
ATOM 679 C CA . TRP A 1 87 ? 7.818 -8.337 -10.281 1.00 85.38 87 TRP A CA 1
ATOM 680 C C . TRP A 1 87 ? 7.111 -8.473 -11.627 1.00 85.38 87 TRP A C 1
ATOM 682 O O . TRP A 1 87 ? 6.591 -9.539 -11.978 1.00 85.38 87 TRP A O 1
ATOM 692 N N . ALA A 1 88 ? 7.075 -7.376 -12.378 1.00 85.25 88 ALA A N 1
ATOM 693 C CA . ALA A 1 88 ? 6.701 -7.400 -13.780 1.00 85.25 88 ALA A CA 1
ATOM 694 C C . ALA A 1 88 ? 7.728 -8.221 -14.581 1.00 85.25 88 ALA A C 1
ATOM 696 O O . ALA A 1 88 ? 8.887 -8.301 -14.178 1.00 85.25 88 ALA A O 1
ATOM 697 N N . PRO A 1 89 ? 7.359 -8.784 -15.748 1.00 84.38 89 PRO A N 1
ATOM 698 C CA . PRO A 1 89 ? 8.277 -9.592 -16.561 1.00 84.38 89 PRO A CA 1
ATOM 699 C C . PRO A 1 89 ? 9.562 -8.870 -16.995 1.00 84.38 89 PRO A C 1
ATOM 701 O O . PRO A 1 89 ? 10.542 -9.518 -17.345 1.00 84.38 89 PRO A O 1
ATOM 704 N N . ASN A 1 90 ? 9.557 -7.534 -16.991 1.00 79.56 90 ASN A N 1
ATOM 705 C CA . ASN A 1 90 ? 10.731 -6.717 -17.285 1.00 79.56 90 ASN A CA 1
ATOM 706 C C . ASN A 1 90 ? 11.679 -6.537 -16.086 1.00 79.56 90 ASN A C 1
ATOM 708 O O . ASN A 1 90 ? 12.736 -5.951 -16.266 1.00 79.56 90 ASN A O 1
ATOM 712 N N . ASN A 1 91 ? 11.310 -6.998 -14.885 1.00 74.44 91 ASN A N 1
ATOM 713 C CA . ASN A 1 91 ? 12.025 -6.784 -13.620 1.00 74.44 91 ASN A CA 1
ATOM 714 C C . ASN A 1 91 ? 12.300 -5.307 -13.271 1.00 74.44 91 ASN A C 1
ATOM 716 O O . ASN A 1 91 ? 13.141 -5.012 -12.431 1.00 74.44 91 ASN A O 1
ATOM 720 N N . GLU A 1 92 ? 11.580 -4.368 -13.885 1.00 73.19 92 GLU A N 1
ATOM 721 C CA . GLU A 1 92 ? 11.772 -2.922 -13.683 1.00 73.19 92 GLU A CA 1
ATOM 722 C C . GLU A 1 92 ? 10.557 -2.258 -13.016 1.00 73.19 92 GLU A C 1
ATOM 724 O O . GLU A 1 92 ? 10.561 -1.060 -12.746 1.00 73.19 92 GLU A O 1
ATOM 729 N N . SER A 1 93 ? 9.490 -3.016 -12.752 1.00 77.88 93 SER A N 1
ATOM 730 C CA . SER A 1 93 ? 8.270 -2.506 -12.120 1.00 77.88 93 SER A CA 1
ATOM 731 C C . SER A 1 93 ? 7.582 -3.574 -11.273 1.00 77.88 93 SER A C 1
ATOM 733 O O . SER A 1 93 ? 7.787 -4.771 -11.483 1.00 77.88 93 SER A O 1
ATOM 735 N N . LEU A 1 94 ? 6.757 -3.140 -10.318 1.00 83.50 94 LEU A N 1
ATOM 736 C CA . LEU A 1 94 ? 5.865 -4.025 -9.576 1.00 83.50 94 LEU A CA 1
ATOM 737 C C . LEU A 1 94 ? 4.468 -4.013 -10.179 1.00 83.50 94 LEU A C 1
ATOM 739 O O . LEU A 1 94 ? 3.923 -2.964 -10.523 1.00 83.50 94 LEU A O 1
ATOM 743 N N . LEU A 1 95 ? 3.887 -5.201 -10.226 1.00 90.81 95 LEU A N 1
ATOM 744 C CA . LEU A 1 95 ? 2.479 -5.415 -10.471 1.00 90.81 95 LEU A CA 1
ATOM 745 C C . LEU A 1 95 ? 1.801 -5.809 -9.162 1.00 90.81 95 LEU A C 1
ATOM 747 O O . LEU A 1 95 ? 2.343 -6.579 -8.367 1.00 90.81 95 LEU A O 1
ATOM 751 N N . LEU A 1 96 ? 0.613 -5.266 -8.944 1.00 93.81 96 LEU A N 1
ATOM 752 C CA . LEU A 1 96 ? -0.191 -5.462 -7.752 1.00 93.81 96 LEU A CA 1
ATOM 753 C C . LEU A 1 96 ? -1.261 -6.519 -8.016 1.00 93.81 96 LEU A C 1
ATOM 755 O O . LEU A 1 96 ? -1.910 -6.518 -9.066 1.00 93.81 96 LEU A O 1
ATOM 759 N N . ARG A 1 97 ? -1.491 -7.364 -7.013 1.00 95.12 97 ARG A N 1
ATOM 760 C CA . ARG A 1 97 ? -2.708 -8.158 -6.879 1.00 95.12 97 ARG A CA 1
ATOM 761 C C . ARG A 1 97 ? -3.704 -7.347 -6.064 1.00 95.12 97 ARG A C 1
ATOM 763 O O . ARG A 1 97 ? -3.451 -7.044 -4.898 1.00 95.12 97 ARG A O 1
ATOM 770 N N . CYS A 1 98 ? -4.824 -6.982 -6.671 1.00 95.69 98 CYS A N 1
ATOM 771 C CA . CYS A 1 98 ? -5.869 -6.199 -6.026 1.00 95.69 98 CYS A CA 1
ATOM 772 C C . CYS A 1 98 ? -7.065 -7.100 -5.743 1.00 95.69 98 CYS A C 1
ATOM 774 O O . CYS A 1 98 ? -7.670 -7.610 -6.681 1.00 95.69 98 CYS A O 1
ATOM 776 N N . CYS A 1 99 ? -7.427 -7.285 -4.479 1.00 95.38 99 CYS A N 1
ATOM 777 C CA . CYS A 1 99 ? -8.525 -8.163 -4.084 1.00 95.38 99 CYS A CA 1
ATOM 778 C C . CYS A 1 99 ? -9.612 -7.391 -3.355 1.00 95.38 99 CYS A C 1
ATOM 780 O O . CYS A 1 99 ? -9.340 -6.412 -2.653 1.00 95.38 99 CYS A O 1
ATOM 782 N N . LYS A 1 100 ? -10.845 -7.876 -3.482 1.00 94.12 100 LYS A N 1
ATOM 783 C CA . LYS A 1 100 ? -11.960 -7.368 -2.698 1.00 94.12 100 LYS A CA 1
ATOM 784 C C . LYS A 1 100 ? -11.791 -7.757 -1.233 1.00 94.12 100 LYS A C 1
ATOM 786 O O . LYS A 1 100 ? -11.698 -8.944 -0.912 1.00 94.12 100 LYS A O 1
ATOM 791 N N . LEU A 1 101 ? -11.763 -6.766 -0.348 1.00 91.44 101 LEU A N 1
ATOM 792 C CA . LEU A 1 101 ? -11.667 -7.011 1.088 1.00 91.44 101 LEU A CA 1
ATOM 793 C C . LEU A 1 101 ? -13.047 -7.331 1.671 1.00 91.44 101 LEU A C 1
ATOM 795 O O . LEU A 1 101 ? -14.000 -6.571 1.505 1.00 91.44 101 LEU A O 1
ATOM 799 N N . GLN A 1 102 ? -13.145 -8.451 2.380 1.00 90.00 102 GLN A N 1
ATOM 800 C CA . GLN A 1 102 ? -14.332 -8.856 3.119 1.00 90.00 102 GLN A CA 1
ATOM 801 C C . GLN A 1 102 ? -14.107 -8.562 4.598 1.00 90.00 102 GLN A C 1
ATOM 803 O O . GLN A 1 102 ? -13.289 -9.185 5.270 1.00 90.00 102 GLN A O 1
ATOM 808 N N . THR A 1 103 ? -14.825 -7.571 5.109 1.00 87.25 103 THR A N 1
ATOM 809 C CA . THR A 1 103 ? -14.764 -7.173 6.514 1.00 87.25 103 THR A CA 1
ATOM 810 C C . THR A 1 103 ? -16.147 -6.751 6.990 1.00 87.25 103 THR A C 1
ATOM 812 O O . THR A 1 103 ? -16.973 -6.274 6.208 1.00 87.25 103 THR A O 1
ATOM 815 N N . LYS A 1 104 ? -16.418 -6.947 8.283 1.00 84.19 104 LYS A N 1
ATOM 816 C CA . LYS A 1 104 ? -17.694 -6.579 8.911 1.00 84.19 104 LYS A CA 1
ATOM 817 C C . LYS A 1 104 ? -17.892 -5.063 8.955 1.00 84.19 104 LYS A C 1
ATOM 819 O O . LYS A 1 104 ? -19.019 -4.582 8.848 1.00 84.19 104 LYS A O 1
ATOM 824 N N . LYS A 1 105 ? -16.802 -4.306 9.116 1.00 85.06 105 LYS A N 1
ATOM 825 C CA . LYS A 1 105 ? -16.807 -2.840 9.170 1.00 85.06 105 LYS A CA 1
ATOM 826 C C . LYS A 1 105 ? -16.138 -2.258 7.936 1.00 85.06 105 LYS A C 1
ATOM 828 O O . LYS A 1 105 ? -15.138 -2.776 7.461 1.00 85.06 105 LYS A O 1
ATOM 833 N N . LYS A 1 106 ? -16.655 -1.132 7.444 1.00 82.50 106 LYS A N 1
ATOM 834 C CA . LYS A 1 106 ? -16.062 -0.444 6.292 1.00 82.50 106 LYS A CA 1
ATOM 835 C C . LYS A 1 106 ? -14.662 0.067 6.612 1.00 82.50 106 LYS A C 1
ATOM 837 O O . LYS A 1 106 ? -14.405 0.552 7.711 1.00 82.50 106 LYS A O 1
ATOM 842 N N . THR A 1 107 ? -13.784 0.028 5.621 1.00 89.38 107 THR A N 1
ATOM 843 C CA . THR A 1 107 ? -12.506 0.733 5.677 1.00 89.38 107 THR A CA 1
ATOM 844 C C . THR A 1 107 ? -12.708 2.232 5.472 1.00 89.38 107 THR A C 1
ATOM 846 O O . THR A 1 107 ? -13.571 2.648 4.699 1.00 89.38 107 THR A O 1
ATOM 849 N N . ILE A 1 108 ? -11.883 3.046 6.119 1.00 91.50 108 ILE A N 1
ATOM 850 C CA . ILE A 1 108 ? -11.900 4.504 6.010 1.00 91.50 108 ILE A CA 1
ATOM 851 C C . ILE A 1 108 ? -10.636 4.943 5.281 1.00 91.50 108 ILE A C 1
ATOM 853 O O . ILE A 1 108 ? -9.533 4.546 5.648 1.00 91.50 108 ILE A O 1
ATOM 857 N N . TYR A 1 109 ? -10.780 5.776 4.257 1.00 92.62 109 TYR A N 1
ATOM 858 C CA . TYR A 1 109 ? -9.634 6.405 3.612 1.00 92.62 109 TYR A CA 1
ATOM 859 C C . TYR A 1 109 ? -8.997 7.434 4.557 1.00 92.62 109 TYR A C 1
ATOM 861 O O . TYR A 1 109 ? -9.677 8.346 5.026 1.00 92.62 109 TYR A O 1
ATOM 869 N N . VAL A 1 110 ? -7.704 7.278 4.845 1.00 93.06 110 VAL A N 1
ATOM 870 C CA . VAL A 1 110 ? -6.965 8.155 5.769 1.00 93.06 110 VAL A CA 1
ATOM 871 C C . VAL A 1 110 ? -6.268 9.272 5.009 1.00 93.06 110 VAL A C 1
ATOM 873 O O . VAL A 1 110 ? -6.307 10.427 5.426 1.00 93.06 110 VAL A O 1
ATOM 876 N N . GLY A 1 111 ? -5.629 8.940 3.890 1.00 91.88 111 GLY A N 1
ATOM 877 C CA . GLY A 1 111 ? -4.897 9.921 3.109 1.00 91.88 111 GLY A CA 1
ATOM 878 C C . GLY A 1 111 ? -4.036 9.309 2.017 1.00 91.88 111 GLY A C 1
ATOM 879 O O . GLY A 1 111 ? -3.839 8.095 1.945 1.00 91.88 111 GLY A O 1
ATOM 880 N N . THR A 1 112 ? -3.527 10.195 1.170 1.00 91.69 112 THR A N 1
ATOM 881 C CA . THR A 1 112 ? -2.514 9.894 0.165 1.00 91.69 112 THR A CA 1
ATOM 882 C C . THR A 1 112 ? -1.236 10.588 0.588 1.00 91.69 112 THR A C 1
ATOM 884 O O . THR A 1 112 ? -1.278 11.783 0.877 1.00 91.69 112 THR A O 1
ATOM 887 N N . GLU A 1 113 ? -0.123 9.866 0.585 1.00 89.06 113 GLU A N 1
ATOM 888 C CA . GLU A 1 113 ? 1.194 10.448 0.818 1.00 89.06 113 GLU A CA 1
ATOM 889 C C . GLU A 1 113 ? 2.014 10.392 -0.470 1.00 89.06 113 GLU A C 1
ATOM 891 O O . GLU A 1 113 ? 2.077 9.358 -1.141 1.00 89.06 113 GLU A O 1
ATOM 896 N N . GLU A 1 114 ? 2.649 11.513 -0.810 1.00 87.38 114 GLU A N 1
ATOM 897 C CA . GLU A 1 114 ? 3.648 11.570 -1.870 1.00 87.38 114 GLU A CA 1
ATOM 898 C C . GLU A 1 114 ? 5.043 11.522 -1.249 1.00 87.38 114 GLU A C 1
ATOM 900 O O . GLU A 1 114 ? 5.510 12.438 -0.575 1.00 87.38 114 GLU A O 1
ATOM 905 N N . LEU A 1 115 ? 5.717 10.408 -1.479 1.00 83.19 115 LEU A N 1
ATOM 906 C CA . LEU A 1 115 ? 7.011 10.087 -0.920 1.00 83.19 115 LEU A CA 1
ATOM 907 C C . LEU A 1 115 ? 8.077 10.558 -1.900 1.00 83.19 115 LEU A C 1
ATOM 909 O O . LEU A 1 115 ? 8.384 9.897 -2.895 1.00 83.19 115 LEU A O 1
ATOM 913 N N . GLY A 1 116 ? 8.625 11.736 -1.606 1.00 79.50 116 GLY A N 1
ATOM 914 C CA . GLY A 1 116 ? 9.749 12.305 -2.338 1.00 79.50 116 GLY A CA 1
ATOM 915 C C . GLY A 1 116 ? 10.996 11.413 -2.294 1.00 79.50 116 GLY A C 1
ATOM 916 O O . GLY A 1 116 ? 11.150 10.561 -1.416 1.00 79.50 116 GLY A O 1
ATOM 917 N N . SER A 1 117 ? 11.942 11.661 -3.201 1.00 73.81 117 SER A N 1
ATOM 918 C CA . SER A 1 117 ? 13.203 10.906 -3.298 1.00 73.81 117 SER A CA 1
ATOM 919 C C . SER A 1 117 ? 14.018 10.896 -1.998 1.00 73.81 117 SER A C 1
ATOM 921 O O . SER A 1 117 ? 14.717 9.928 -1.723 1.00 73.81 117 SER A O 1
ATOM 923 N N . TYR A 1 118 ? 13.911 11.934 -1.165 1.00 73.75 118 TYR A N 1
ATOM 924 C CA . TYR A 1 118 ? 14.637 12.045 0.107 1.00 73.75 118 TYR A CA 1
ATOM 925 C C . TYR A 1 118 ? 13.898 11.450 1.314 1.00 73.75 118 TYR A C 1
ATOM 927 O O . TYR A 1 118 ? 14.456 11.392 2.414 1.00 73.75 118 TYR A O 1
ATOM 935 N N . TYR A 1 119 ? 12.646 11.024 1.140 1.00 76.94 119 TYR A N 1
ATOM 936 C CA . TYR A 1 119 ? 11.825 10.527 2.234 1.00 76.94 119 TYR A CA 1
ATOM 937 C C . TYR A 1 119 ? 12.160 9.066 2.532 1.00 76.94 119 TYR A C 1
ATOM 939 O O . TYR A 1 119 ? 11.716 8.186 1.810 1.00 76.94 119 TYR A O 1
ATOM 947 N N . ARG A 1 120 ? 12.948 8.802 3.583 1.00 77.81 120 ARG A N 1
ATOM 948 C CA . ARG A 1 120 ? 13.529 7.468 3.832 1.00 77.81 120 ARG A CA 1
ATOM 949 C C . ARG A 1 120 ? 12.584 6.438 4.438 1.00 77.81 120 ARG A C 1
ATOM 951 O O . ARG A 1 120 ? 12.601 5.310 3.983 1.00 77.81 120 ARG A O 1
ATOM 958 N N . ASN A 1 121 ? 11.809 6.792 5.460 1.00 82.38 121 ASN A N 1
ATOM 959 C CA . ASN A 1 121 ? 11.021 5.829 6.237 1.00 82.38 121 ASN A CA 1
ATOM 960 C C . ASN A 1 121 ? 9.560 6.257 6.278 1.00 82.38 121 ASN A C 1
ATOM 962 O O . ASN A 1 121 ? 9.241 7.227 6.962 1.00 82.38 121 ASN A O 1
ATOM 966 N N . TYR A 1 122 ? 8.681 5.530 5.589 1.00 83.56 122 TYR A N 1
ATOM 967 C CA . TYR A 1 122 ? 7.236 5.729 5.664 1.00 83.56 122 TYR A CA 1
ATOM 968 C C . TYR A 1 122 ? 6.580 4.604 6.447 1.00 83.56 122 TYR A C 1
ATOM 970 O O . TYR A 1 122 ? 6.597 3.446 6.032 1.00 83.56 122 TYR A O 1
ATOM 978 N N . HIS A 1 123 ? 5.961 4.952 7.570 1.00 83.12 123 HIS A N 1
ATOM 979 C CA . HIS A 1 123 ? 5.152 4.033 8.360 1.00 83.12 123 HIS A CA 1
ATOM 980 C C . HIS A 1 123 ? 3.679 4.348 8.114 1.00 83.12 123 HIS A C 1
ATOM 982 O O . HIS A 1 123 ? 3.100 5.204 8.778 1.00 83.12 123 HIS A O 1
ATOM 988 N N . GLY A 1 124 ? 3.106 3.678 7.113 1.00 80.88 124 GLY A N 1
ATOM 989 C CA . GLY A 1 124 ? 1.706 3.841 6.718 1.00 80.88 124 GLY A CA 1
ATOM 990 C C . GLY A 1 124 ? 0.761 2.829 7.360 1.00 80.88 124 GLY A C 1
ATOM 991 O O . GLY A 1 124 ? -0.434 2.880 7.095 1.00 80.88 124 GLY A O 1
ATOM 992 N N . GLY A 1 125 ? 1.267 1.899 8.174 1.00 86.31 125 GLY A N 1
ATOM 993 C CA . GLY A 1 125 ? 0.433 0.881 8.788 1.00 86.31 125 GLY A CA 1
ATOM 994 C C . GLY A 1 125 ? 0.818 0.443 10.192 1.00 86.31 125 GLY A C 1
ATOM 995 O O . GLY A 1 125 ? 1.884 0.769 10.716 1.00 86.31 125 GLY A O 1
ATOM 996 N N . GLY A 1 126 ? -0.099 -0.307 10.800 1.00 90.50 126 GLY A N 1
ATOM 997 C CA . GLY A 1 126 ? -0.037 -0.764 12.184 1.00 90.50 126 GLY A CA 1
ATOM 998 C C . GLY A 1 126 ? -1.196 -0.249 13.035 1.00 90.50 126 GLY A C 1
ATOM 999 O O . GLY A 1 126 ? -2.111 0.418 12.556 1.00 90.50 126 GLY A O 1
ATOM 1000 N N . LYS A 1 127 ? -1.164 -0.593 14.325 1.00 91.50 127 LYS A N 1
ATOM 1001 C CA . LYS A 1 127 ? -2.211 -0.229 15.285 1.00 91.50 127 LYS A CA 1
ATOM 1002 C C . LYS A 1 127 ? -2.252 1.282 15.505 1.00 91.50 127 LYS A C 1
ATOM 1004 O O . LYS A 1 127 ? -1.236 1.905 15.812 1.00 91.50 127 LYS A O 1
ATOM 1009 N N . VAL A 1 128 ? -3.446 1.851 15.427 1.00 91.38 128 VAL A N 1
ATOM 1010 C CA . VAL A 1 128 ? -3.696 3.277 15.626 1.00 91.38 128 VAL A CA 1
ATOM 1011 C C . VAL A 1 128 ? -3.783 3.586 17.120 1.00 91.38 128 VAL A C 1
ATOM 1013 O O . VAL A 1 128 ? -4.537 2.963 17.881 1.00 91.38 128 VAL A O 1
ATOM 1016 N N . VAL A 1 129 ? -3.004 4.582 17.542 1.00 90.12 129 VAL A N 1
ATOM 1017 C CA . VAL A 1 129 ? -3.003 5.095 18.919 1.00 90.12 129 VAL A CA 1
ATOM 1018 C C . VAL A 1 129 ? -4.345 5.738 19.270 1.00 90.12 129 VAL A C 1
ATOM 1020 O O . VAL A 1 129 ? -5.017 6.297 18.402 1.00 90.12 129 VAL A O 1
ATOM 1023 N N . ALA A 1 130 ? -4.751 5.650 20.537 1.00 85.88 130 ALA A N 1
ATOM 1024 C CA . ALA A 1 130 ? -6.097 6.014 20.986 1.00 85.88 130 ALA A CA 1
ATOM 1025 C C . ALA A 1 130 ? -6.503 7.450 20.608 1.00 85.88 130 ALA A C 1
ATOM 1027 O O . ALA A 1 130 ? -7.651 7.696 20.247 1.00 85.88 130 ALA A O 1
ATOM 1028 N N . GLU A 1 131 ? -5.552 8.383 20.622 1.00 87.50 131 GLU A N 1
ATOM 1029 C CA . GLU A 1 131 ? -5.756 9.806 20.340 1.00 87.50 131 GLU A CA 1
ATOM 1030 C C . GLU A 1 131 ? -6.098 10.079 18.873 1.00 87.50 131 GLU A C 1
ATOM 1032 O O . GLU A 1 131 ? -6.733 11.086 18.565 1.00 87.50 131 GLU A O 1
ATOM 1037 N N . LYS A 1 132 ? -5.668 9.194 17.968 1.00 86.81 132 LYS A N 1
ATOM 1038 C CA . LYS A 1 132 ? -5.881 9.311 16.522 1.00 86.81 132 LYS A CA 1
ATOM 1039 C C . LYS A 1 132 ? -7.026 8.440 16.022 1.00 86.81 132 LYS A C 1
ATOM 1041 O O . LYS A 1 132 ? -7.229 8.381 14.809 1.00 86.81 132 LYS A O 1
ATOM 1046 N N . ARG A 1 133 ? -7.733 7.740 16.914 1.00 87.94 133 ARG A N 1
ATOM 1047 C CA . ARG A 1 133 ? -8.843 6.874 16.519 1.00 87.94 133 ARG A CA 1
ATOM 1048 C C . ARG A 1 133 ? -10.009 7.682 15.972 1.00 87.94 133 ARG A C 1
ATOM 1050 O O . ARG A 1 133 ? -10.304 8.768 16.468 1.00 87.94 133 ARG A O 1
ATOM 1057 N N . TYR A 1 134 ? -10.669 7.129 14.967 1.00 85.06 134 TYR A N 1
ATOM 1058 C CA . TYR A 1 134 ? -11.898 7.676 14.419 1.00 85.06 134 TYR A CA 1
ATOM 1059 C C . TYR A 1 134 ? -13.065 7.426 15.387 1.00 85.06 134 TYR A C 1
ATOM 1061 O O . TYR A 1 134 ? -13.794 8.352 15.741 1.00 85.06 134 TYR A O 1
ATOM 1069 N N . GLU A 1 135 ? -13.189 6.199 15.904 1.00 81.88 135 GLU A N 1
ATOM 1070 C CA . GLU A 1 135 ? -14.190 5.808 16.897 1.00 81.88 135 GLU A CA 1
ATOM 1071 C C . GLU A 1 135 ? -13.562 5.692 18.298 1.00 81.88 135 GLU A C 1
ATOM 1073 O O . GLU A 1 135 ? -12.920 4.699 18.640 1.00 81.88 135 GLU A O 1
ATOM 1078 N N . LYS A 1 136 ? -13.793 6.684 19.173 1.00 75.81 136 LYS A N 1
ATOM 1079 C CA . LYS A 1 136 ? -13.233 6.685 20.546 1.00 75.81 136 LYS A CA 1
ATOM 1080 C C . LYS A 1 136 ? -13.671 5.489 21.403 1.00 75.81 136 LYS A C 1
ATOM 1082 O O . LYS A 1 136 ? -12.889 5.015 22.219 1.00 75.81 136 LYS A O 1
ATOM 1087 N N . ASN A 1 137 ? -14.894 5.004 21.190 1.00 73.69 137 ASN A N 1
ATOM 1088 C CA . ASN A 1 137 ? -15.471 3.842 21.881 1.00 73.69 137 ASN A CA 1
ATOM 1089 C C . ASN A 1 137 ? -15.612 2.628 20.943 1.00 73.69 137 ASN A C 1
ATOM 1091 O O . ASN A 1 137 ? -16.397 1.723 21.221 1.00 73.69 137 ASN A O 1
ATOM 1095 N N . GLY A 1 138 ? -14.926 2.656 19.798 1.00 73.50 138 GLY A N 1
ATOM 1096 C CA . GLY A 1 138 ? -14.997 1.612 18.787 1.00 73.50 138 GLY A CA 1
ATOM 1097 C C . GLY A 1 138 ? -14.084 0.425 19.073 1.00 73.50 138 GLY A C 1
ATOM 1098 O O . GLY A 1 138 ? -13.576 0.225 20.178 1.00 73.50 138 GLY A O 1
ATOM 1099 N N . GLY A 1 139 ? -13.899 -0.370 18.023 1.00 81.25 139 GLY A N 1
ATOM 1100 C CA . GLY A 1 139 ? -12.950 -1.475 17.997 1.00 81.25 139 GLY A CA 1
ATOM 1101 C C . GLY A 1 139 ? -11.490 -1.008 17.928 1.00 81.25 139 GLY A C 1
ATOM 1102 O O . GLY A 1 139 ? -11.198 0.190 17.987 1.00 81.25 139 GLY A O 1
ATOM 1103 N N . THR A 1 140 ? -10.550 -1.941 17.763 1.00 88.44 140 THR A N 1
ATOM 1104 C CA . THR A 1 140 ? -9.157 -1.555 17.495 1.00 88.44 140 THR A CA 1
ATOM 1105 C C . THR A 1 140 ? -9.011 -1.119 16.040 1.00 88.44 140 THR A C 1
ATOM 1107 O O . THR A 1 140 ? -9.433 -1.815 15.124 1.00 88.44 140 THR A O 1
ATOM 1110 N N . GLU A 1 141 ? -8.397 0.039 15.822 1.00 91.62 141 GLU A N 1
ATOM 1111 C CA . GLU A 1 141 ? -8.143 0.574 14.486 1.00 91.62 141 GLU A CA 1
ATOM 1112 C C . GLU A 1 141 ? -6.716 0.264 14.036 1.00 91.62 141 GLU A C 1
ATOM 1114 O O . GLU A 1 141 ? -5.770 0.378 14.823 1.00 91.62 141 GLU A O 1
ATOM 1119 N N . TYR A 1 142 ? -6.565 -0.089 12.762 1.00 92.69 142 TYR A N 1
ATOM 1120 C CA . TYR A 1 142 ? -5.273 -0.310 12.128 1.00 92.69 142 TYR A CA 1
ATOM 1121 C C . TYR A 1 142 ? -5.203 0.433 10.804 1.00 92.69 142 TYR A C 1
ATOM 1123 O O . TYR A 1 142 ? -6.130 0.347 10.001 1.00 92.69 142 TYR A O 1
ATOM 1131 N N . ASP A 1 143 ? -4.087 1.112 10.569 1.00 94.31 143 ASP A N 1
ATOM 1132 C CA . ASP A 1 143 ? -3.769 1.676 9.264 1.00 94.31 143 ASP A CA 1
ATOM 1133 C C . ASP A 1 143 ? -2.986 0.642 8.441 1.00 94.31 143 ASP A C 1
ATOM 1135 O O . ASP A 1 143 ? -2.293 -0.223 8.990 1.00 94.31 143 ASP A O 1
ATOM 1139 N N . PHE A 1 144 ? -3.101 0.712 7.121 1.00 93.81 144 PHE A N 1
ATOM 1140 C CA . PHE A 1 144 ? -2.276 -0.031 6.173 1.00 93.81 144 PHE A CA 1
ATOM 1141 C C . PHE A 1 144 ? -2.260 0.686 4.823 1.00 93.81 144 PHE A C 1
ATOM 1143 O O . PHE A 1 144 ? -3.188 1.417 4.467 1.00 93.81 144 PHE A O 1
ATOM 1150 N N . ILE A 1 145 ? -1.210 0.452 4.039 1.00 93.69 145 ILE A N 1
ATOM 1151 C CA . ILE A 1 145 ? -1.118 0.993 2.685 1.00 93.69 145 ILE A CA 1
ATOM 1152 C C . ILE A 1 145 ? -1.867 0.043 1.748 1.00 93.69 145 ILE A C 1
ATOM 1154 O O . ILE A 1 145 ? -1.448 -1.085 1.488 1.00 93.69 145 ILE A O 1
ATOM 1158 N N . ALA A 1 146 ? -2.997 0.530 1.252 1.00 92.75 146 ALA A N 1
ATOM 1159 C CA . ALA A 1 146 ? -3.938 -0.186 0.401 1.00 92.75 146 ALA A CA 1
ATOM 1160 C C . ALA A 1 146 ? -3.577 -0.165 -1.083 1.00 92.75 146 ALA A C 1
ATOM 1162 O O . ALA A 1 146 ? -4.171 -0.891 -1.878 1.00 92.75 146 ALA A O 1
ATOM 1163 N N . ASN A 1 147 ? -2.689 0.739 -1.479 1.00 92.19 147 ASN A N 1
ATOM 1164 C CA . ASN A 1 147 ? -2.253 0.897 -2.852 1.00 92.19 147 ASN A CA 1
ATOM 1165 C C . ASN A 1 147 ? -0.897 1.605 -2.872 1.00 92.19 147 ASN A C 1
ATOM 1167 O O . ASN A 1 147 ? -0.623 2.464 -2.028 1.00 92.19 147 ASN A O 1
ATOM 1171 N N . PHE A 1 148 ? -0.080 1.262 -3.857 1.00 88.94 148 PHE A N 1
ATOM 1172 C CA . PHE A 1 148 ? 1.234 1.839 -4.081 1.00 88.94 148 PHE A CA 1
ATOM 1173 C C . PHE A 1 148 ? 1.410 2.092 -5.571 1.00 88.94 148 PHE A C 1
ATOM 1175 O O . PHE A 1 148 ? 1.138 1.220 -6.391 1.00 88.94 148 PHE A O 1
ATOM 1182 N N . ARG A 1 149 ? 1.909 3.274 -5.920 1.00 87.06 149 ARG A N 1
ATOM 1183 C CA . ARG A 1 149 ? 2.289 3.601 -7.288 1.00 87.06 149 ARG A CA 1
ATOM 1184 C C . ARG A 1 149 ? 3.642 4.284 -7.275 1.00 87.06 149 ARG A C 1
ATOM 1186 O O . ARG A 1 149 ? 3.794 5.342 -6.672 1.00 87.06 149 ARG A O 1
ATOM 1193 N N . SER A 1 150 ? 4.612 3.706 -7.973 1.00 80.88 150 SER A N 1
ATOM 1194 C CA . SER A 1 150 ? 5.846 4.428 -8.270 1.00 80.88 150 SER A CA 1
ATOM 1195 C C . SER A 1 150 ? 5.567 5.475 -9.349 1.00 80.88 150 SER A C 1
ATOM 1197 O O . SER A 1 150 ? 4.924 5.190 -10.363 1.00 80.88 150 SER A O 1
ATOM 1199 N N . GLU A 1 151 ? 6.027 6.697 -9.113 1.00 77.88 151 GLU A N 1
ATOM 1200 C CA . GLU A 1 151 ? 5.913 7.822 -10.029 1.00 77.88 151 GLU A CA 1
ATOM 1201 C C . GLU A 1 151 ? 7.333 8.242 -10.444 1.00 77.88 151 GLU A C 1
ATOM 1203 O O . GLU A 1 151 ? 8.144 8.722 -9.652 1.00 77.88 151 GLU A O 1
ATOM 1208 N N . GLY A 1 152 ? 7.674 7.998 -11.708 1.00 66.94 152 GLY A N 1
ATOM 1209 C CA . GLY A 1 152 ? 8.946 8.427 -12.280 1.00 66.94 152 GLY A CA 1
ATOM 1210 C C . GLY A 1 152 ? 8.769 9.738 -13.033 1.00 66.94 152 GLY A C 1
ATOM 1211 O O . GLY A 1 152 ? 8.090 9.758 -14.057 1.00 66.94 152 GLY A O 1
ATOM 1212 N N . HIS A 1 153 ? 9.406 10.815 -12.571 1.00 51.97 153 HIS A N 1
ATOM 1213 C CA . HIS A 1 153 ? 9.625 12.005 -13.390 1.00 51.97 153 HIS A CA 1
ATOM 1214 C C . HIS A 1 153 ? 11.127 12.255 -13.560 1.00 51.97 153 HIS A C 1
ATOM 1216 O O . HIS A 1 153 ? 11.918 11.932 -12.678 1.00 51.97 153 HIS A O 1
ATOM 1222 N N . PHE A 1 154 ? 11.507 12.839 -14.700 1.00 47.72 154 PHE A N 1
ATOM 1223 C CA . PHE A 1 154 ? 12.876 13.007 -15.227 1.00 47.72 154 PHE A CA 1
ATOM 1224 C C . PHE A 1 154 ? 13.946 13.501 -14.225 1.00 47.72 154 PHE A C 1
ATOM 1226 O O . PHE A 1 154 ? 15.131 13.270 -14.433 1.00 47.72 154 PHE A O 1
ATOM 1233 N N . SER A 1 155 ? 13.545 14.151 -13.130 1.00 50.25 155 SER A N 1
ATOM 1234 C CA . SER A 1 155 ? 14.422 14.665 -12.068 1.00 50.25 155 SER A CA 1
ATOM 1235 C C . SER A 1 155 ? 13.997 14.273 -10.642 1.00 50.25 155 SER A C 1
ATOM 1237 O O . SER A 1 155 ? 14.659 14.657 -9.679 1.00 50.25 155 SER A O 1
ATOM 1239 N N . SER A 1 156 ? 12.907 13.517 -10.474 1.00 56.31 156 SER A N 1
ATOM 1240 C CA . SER A 1 156 ? 12.366 13.132 -9.167 1.00 56.31 156 SER A CA 1
ATOM 1241 C C . SER A 1 156 ? 11.712 11.753 -9.235 1.00 56.31 156 SER A C 1
ATOM 1243 O O . SER A 1 156 ? 10.678 11.566 -9.876 1.00 56.31 156 SER A O 1
ATOM 1245 N N . LYS A 1 157 ? 12.320 10.786 -8.545 1.00 71.50 157 LYS A N 1
ATOM 1246 C CA . LYS A 1 157 ? 11.758 9.450 -8.331 1.00 71.50 157 LYS A CA 1
ATOM 1247 C C . LYS A 1 157 ? 10.915 9.505 -7.060 1.00 71.50 157 LYS A C 1
ATOM 1249 O O . LYS A 1 157 ? 11.470 9.620 -5.964 1.00 71.50 157 LYS A O 1
ATOM 1254 N N . THR A 1 158 ? 9.597 9.519 -7.220 1.00 78.81 158 THR A N 1
ATOM 1255 C CA . THR A 1 158 ? 8.634 9.614 -6.122 1.00 78.81 158 THR A CA 1
ATOM 1256 C C . THR A 1 158 ? 7.756 8.369 -6.082 1.00 78.81 158 THR A C 1
ATOM 1258 O O . THR A 1 158 ? 7.718 7.553 -7.005 1.00 78.81 158 THR A O 1
ATOM 1261 N N . ALA A 1 159 ? 7.077 8.171 -4.964 1.00 84.31 159 ALA A N 1
ATOM 1262 C CA . ALA A 1 159 ? 6.049 7.154 -4.854 1.00 84.31 159 ALA A CA 1
ATOM 1263 C C . ALA A 1 159 ? 4.805 7.761 -4.236 1.00 84.31 159 ALA A C 1
ATOM 1265 O O . ALA A 1 159 ? 4.894 8.634 -3.379 1.00 84.31 159 ALA A O 1
ATOM 1266 N N . ARG A 1 160 ? 3.646 7.268 -4.643 1.00 89.38 160 ARG A N 1
ATOM 1267 C CA . ARG A 1 160 ? 2.370 7.631 -4.055 1.00 89.38 160 ARG A CA 1
ATOM 1268 C C . ARG A 1 160 ? 1.786 6.427 -3.339 1.00 89.38 160 ARG A C 1
ATOM 1270 O O . ARG A 1 160 ? 1.704 5.336 -3.909 1.00 89.38 160 ARG A O 1
ATOM 1277 N N . THR A 1 161 ? 1.399 6.620 -2.087 1.00 91.38 161 THR A N 1
ATOM 1278 C CA . THR A 1 161 ? 0.757 5.594 -1.263 1.00 91.38 161 THR A CA 1
ATOM 1279 C C . THR A 1 161 ? -0.629 6.057 -0.859 1.00 91.38 161 THR A C 1
ATOM 1281 O O . THR A 1 161 ? -0.845 7.237 -0.597 1.00 91.38 161 THR A O 1
ATOM 1284 N N . TRP A 1 162 ? -1.575 5.122 -0.799 1.00 93.88 162 TRP A N 1
ATOM 1285 C CA . TRP A 1 162 ? -2.915 5.376 -0.276 1.00 93.88 162 TRP A CA 1
ATOM 1286 C C . TRP A 1 162 ? -3.093 4.575 0.998 1.00 93.88 162 TRP A C 1
ATOM 1288 O O . TRP A 1 162 ? -3.099 3.342 0.966 1.00 93.88 162 TRP A O 1
ATOM 1298 N N . THR A 1 163 ? -3.246 5.279 2.109 1.00 94.25 163 THR A N 1
ATOM 1299 C CA . THR A 1 163 ? -3.401 4.672 3.424 1.00 94.25 163 THR A CA 1
ATOM 1300 C C . THR A 1 163 ? -4.875 4.592 3.775 1.00 94.25 163 THR A C 1
ATOM 1302 O O . THR A 1 163 ? -5.623 5.570 3.671 1.00 94.25 163 THR A O 1
ATOM 1305 N N . TYR A 1 164 ? -5.289 3.402 4.188 1.00 94.19 164 TYR A N 1
ATOM 1306 C CA . TYR A 1 164 ? -6.630 3.119 4.661 1.00 94.19 164 TYR A CA 1
ATOM 1307 C C . TYR A 1 164 ? -6.575 2.596 6.080 1.00 94.19 164 TYR A C 1
ATOM 1309 O O . TYR A 1 164 ? -5.594 2.001 6.518 1.00 94.19 164 TYR A O 1
ATOM 1317 N N . ARG A 1 165 ? -7.682 2.809 6.772 1.00 93.38 165 ARG A N 1
ATOM 1318 C CA . ARG A 1 165 ? -7.923 2.342 8.115 1.00 93.38 165 ARG A CA 1
ATOM 1319 C C . ARG A 1 165 ? -8.980 1.265 8.110 1.00 93.38 165 ARG A C 1
ATOM 1321 O O . ARG A 1 165 ? -10.044 1.453 7.525 1.00 93.38 165 ARG A O 1
ATOM 1328 N N . ILE A 1 166 ? -8.723 0.184 8.826 1.00 91.38 166 ILE A N 1
ATOM 1329 C CA . ILE A 1 166 ? -9.713 -0.841 9.135 1.00 91.38 166 ILE A CA 1
ATOM 1330 C C . ILE A 1 166 ? -10.040 -0.817 10.627 1.00 91.38 166 ILE A C 1
ATOM 1332 O O . ILE A 1 166 ? -9.168 -0.605 11.471 1.00 91.38 166 ILE A O 1
ATOM 1336 N N . MET A 1 167 ? -11.319 -1.002 10.940 1.00 90.50 167 MET A N 1
ATOM 1337 C CA . MET A 1 167 ? -11.823 -1.122 12.305 1.00 90.50 167 MET A CA 1
ATOM 1338 C C . MET A 1 167 ? -12.073 -2.599 12.597 1.00 90.50 167 MET A C 1
ATOM 1340 O O . MET A 1 167 ? -13.029 -3.171 12.079 1.00 90.50 167 MET A O 1
ATOM 1344 N N . CYS A 1 168 ? -11.232 -3.193 13.433 1.00 87.44 168 CYS A N 1
ATOM 1345 C CA . CYS A 1 168 ? -11.365 -4.574 13.879 1.00 87.44 168 CYS A CA 1
ATOM 1346 C C . CYS A 1 168 ? -12.226 -4.631 15.137 1.00 87.44 168 CYS A C 1
ATOM 1348 O O . CYS A 1 168 ? -12.125 -3.752 15.997 1.00 87.44 168 CYS A O 1
ATOM 1350 N N . GLU A 1 169 ? -13.082 -5.642 15.263 1.00 81.81 169 GLU A N 1
ATOM 1351 C CA . GLU A 1 169 ? -13.833 -5.852 16.503 1.00 81.81 169 GLU A CA 1
ATOM 1352 C C . GLU A 1 169 ? -12.861 -6.109 17.665 1.00 81.81 169 GLU A C 1
ATOM 1354 O O . GLU A 1 169 ? -11.740 -6.585 17.474 1.00 81.81 169 GLU A O 1
ATOM 1359 N N . ASN A 1 170 ? -13.255 -5.716 18.878 1.00 63.34 170 ASN A N 1
ATOM 1360 C CA . ASN A 1 170 ? -12.451 -5.989 20.065 1.00 63.34 170 ASN A CA 1
ATOM 1361 C C . ASN A 1 170 ? -12.401 -7.515 20.221 1.00 63.34 170 ASN A C 1
ATOM 1363 O O . ASN A 1 170 ? -13.424 -8.062 20.602 1.00 63.34 170 ASN A O 1
ATOM 1367 N N . GLU A 1 171 ? -11.263 -8.135 19.858 1.00 57.12 171 GLU A N 1
ATOM 1368 C CA . GLU A 1 171 ? -10.896 -9.577 19.887 1.00 57.12 171 GLU A CA 1
ATOM 1369 C C . GLU A 1 171 ? -10.453 -10.177 18.533 1.00 57.12 171 GLU A C 1
ATOM 1371 O O . GLU A 1 171 ? -9.932 -11.289 18.518 1.00 57.12 171 GLU A O 1
ATOM 1376 N N . GLU A 1 172 ? -10.557 -9.466 17.403 1.00 57.66 172 GLU A N 1
ATOM 1377 C CA . GLU A 1 172 ? -9.945 -9.941 16.148 1.00 57.66 172 GLU A CA 1
ATOM 1378 C C . GLU A 1 172 ? -8.431 -9.650 16.156 1.00 57.66 172 GLU A C 1
ATOM 1380 O O . GLU A 1 172 ? -7.998 -8.497 16.082 1.00 57.66 172 GLU A O 1
ATOM 1385 N N . GLU A 1 173 ? -7.616 -10.702 16.298 1.00 55.12 173 GLU A N 1
ATOM 1386 C CA . GLU A 1 173 ? -6.163 -10.622 16.123 1.00 55.12 173 GLU A CA 1
ATOM 1387 C C . GLU A 1 173 ? -5.772 -10.608 14.634 1.00 55.12 173 GLU A C 1
ATOM 1389 O O . GLU A 1 173 ? -6.507 -11.155 13.806 1.00 55.12 173 GLU A O 1
ATOM 1394 N N . PRO A 1 174 ? -4.599 -10.037 14.281 1.00 57.53 174 PRO A N 1
ATOM 1395 C CA . PRO A 1 174 ? -4.082 -10.059 12.918 1.00 57.53 174 PRO A CA 1
ATOM 1396 C C . PRO A 1 174 ? -4.097 -11.469 12.339 1.00 57.53 174 PRO A C 1
ATOM 1398 O O . PRO A 1 174 ? -3.396 -12.359 12.825 1.00 57.53 174 PRO A O 1
ATOM 1401 N N . THR A 1 175 ? -4.876 -11.661 11.275 1.00 59.16 175 THR A N 1
ATOM 1402 C CA . THR A 1 175 ? -4.926 -12.917 10.522 1.00 59.16 175 THR A CA 1
ATOM 1403 C C . THR A 1 175 ? -3.503 -13.311 10.159 1.00 59.16 175 THR A C 1
ATOM 1405 O O . THR A 1 175 ? -2.834 -12.589 9.436 1.00 59.16 175 THR A O 1
ATOM 1408 N N . THR A 1 176 ? -2.959 -14.405 10.683 1.00 51.94 176 THR A N 1
ATOM 1409 C CA . THR A 1 176 ? -1.578 -14.779 10.348 1.00 51.94 176 THR A CA 1
ATOM 1410 C C . THR A 1 176 ? -1.557 -15.254 8.895 1.00 51.94 176 THR A C 1
ATOM 1412 O O . THR A 1 176 ? -2.268 -16.197 8.554 1.00 51.94 176 THR A O 1
ATOM 1415 N N . ALA A 1 177 ? -0.796 -14.593 8.017 1.00 54.12 177 ALA A N 1
ATOM 1416 C CA . ALA A 1 177 ? -0.648 -15.045 6.639 1.00 54.12 177 ALA A CA 1
ATOM 1417 C C . ALA A 1 177 ? 0.041 -16.409 6.685 1.00 54.12 177 ALA A C 1
ATOM 1419 O O . ALA A 1 177 ? 1.087 -16.548 7.325 1.00 54.12 177 ALA A O 1
ATOM 1420 N N . ALA A 1 178 ? -0.565 -17.418 6.059 1.00 41.41 178 ALA A N 1
ATOM 1421 C CA . ALA A 1 178 ? 0.033 -18.741 5.992 1.00 41.41 178 ALA A CA 1
ATOM 1422 C C . ALA A 1 178 ? 1.441 -18.622 5.375 1.00 41.41 178 ALA A C 1
ATOM 1424 O O . ALA A 1 178 ? 1.598 -17.926 4.367 1.00 41.41 178 ALA A O 1
ATOM 1425 N N . PRO A 1 179 ? 2.473 -19.247 5.969 1.00 37.28 179 PRO A N 1
ATOM 1426 C CA . PRO A 1 179 ? 3.803 -19.229 5.386 1.00 37.28 179 PRO A CA 1
ATOM 1427 C C . PRO A 1 179 ? 3.746 -19.846 3.986 1.00 37.28 179 PRO A C 1
ATOM 1429 O O . PRO A 1 179 ? 3.139 -20.900 3.787 1.00 37.28 179 PRO A O 1
ATOM 1432 N N . ALA A 1 180 ? 4.375 -19.179 3.016 1.00 45.12 180 ALA A N 1
ATOM 1433 C CA . ALA A 1 180 ? 4.581 -19.751 1.694 1.00 45.12 180 ALA A CA 1
ATOM 1434 C C . ALA A 1 180 ? 5.295 -21.112 1.840 1.00 45.12 180 ALA A C 1
ATOM 1436 O O . ALA A 1 180 ? 6.199 -21.227 2.676 1.00 45.12 180 ALA A O 1
ATOM 1437 N N . PRO A 1 181 ? 4.916 -22.148 1.067 1.00 34.62 181 PRO A N 1
ATOM 1438 C CA . PRO A 1 181 ? 5.608 -23.426 1.107 1.00 34.62 181 PRO A CA 1
ATOM 1439 C C . PRO A 1 181 ? 7.071 -23.211 0.711 1.00 34.62 181 PRO A C 1
ATOM 1441 O O . PRO A 1 181 ? 7.386 -22.810 -0.410 1.00 34.62 181 PRO A O 1
ATOM 1444 N N . ILE A 1 182 ? 7.968 -23.450 1.665 1.00 38.47 182 ILE A N 1
ATOM 1445 C CA . ILE A 1 182 ? 9.409 -23.440 1.449 1.00 38.47 182 ILE A CA 1
ATOM 1446 C C . ILE A 1 182 ? 9.712 -24.710 0.655 1.00 38.47 182 ILE A C 1
ATOM 1448 O O . ILE A 1 182 ? 9.707 -25.803 1.217 1.00 38.47 182 ILE A O 1
ATOM 1452 N N . ASN A 1 183 ? 9.957 -24.590 -0.650 1.00 40.03 183 ASN A N 1
ATOM 1453 C CA . ASN A 1 183 ? 10.634 -25.658 -1.377 1.00 40.03 183 ASN A CA 1
ATOM 1454 C C . ASN A 1 183 ? 12.050 -25.743 -0.804 1.00 40.03 183 ASN A C 1
ATOM 1456 O O . ASN A 1 183 ? 12.905 -24.908 -1.098 1.00 40.03 183 ASN A O 1
ATOM 1460 N N . SER A 1 184 ? 12.266 -26.717 0.077 1.00 41.06 184 SER A N 1
ATOM 1461 C CA . SER A 1 184 ? 13.579 -27.062 0.595 1.00 41.06 184 SER A CA 1
ATOM 1462 C C . SER A 1 184 ? 14.479 -27.448 -0.571 1.00 41.06 184 SER A C 1
ATOM 1464 O O . SER A 1 184 ? 14.234 -28.434 -1.267 1.00 41.06 184 SER A O 1
ATOM 1466 N N . VAL A 1 185 ? 15.526 -26.653 -0.754 1.00 40.50 185 VAL A N 1
ATOM 1467 C CA . VAL A 1 185 ? 16.769 -27.060 -1.397 1.00 40.50 185 VAL A CA 1
ATOM 1468 C C . VAL A 1 185 ? 17.216 -28.367 -0.739 1.00 40.50 185 VAL A C 1
ATOM 1470 O O . VAL A 1 185 ? 17.490 -28.388 0.459 1.00 40.50 185 VAL A O 1
ATOM 1473 N N . VAL A 1 186 ? 17.256 -29.457 -1.504 1.00 38.78 186 VAL A N 1
ATOM 1474 C CA . VAL A 1 186 ? 18.102 -30.606 -1.174 1.00 38.78 186 VAL A CA 1
ATOM 1475 C C . VAL A 1 186 ? 19.401 -30.383 -1.940 1.00 38.78 186 VAL A C 1
ATOM 1477 O O . VAL A 1 186 ? 19.513 -30.724 -3.114 1.00 38.78 186 VAL A O 1
ATOM 1480 N N . GLU A 1 187 ? 20.353 -29.724 -1.284 1.00 39.75 187 GLU A N 1
ATOM 1481 C CA . GLU A 1 187 ? 21.767 -29.981 -1.535 1.00 39.75 187 GLU A CA 1
ATOM 1482 C C . GLU A 1 187 ? 22.060 -31.344 -0.905 1.00 39.75 187 GLU A C 1
ATOM 1484 O O . GLU A 1 187 ? 21.981 -31.493 0.313 1.00 39.75 187 GLU A O 1
ATOM 1489 N N . GLU A 1 188 ? 22.371 -32.343 -1.727 1.00 37.78 188 GLU A N 1
ATOM 1490 C CA . GLU A 1 188 ? 23.098 -33.520 -1.263 1.00 37.78 188 GLU A CA 1
ATOM 1491 C C . GLU A 1 188 ? 24.515 -33.433 -1.827 1.00 37.78 188 GLU A C 1
ATOM 1493 O O . GLU A 1 188 ? 24.747 -33.474 -3.039 1.00 37.78 188 GLU A O 1
ATOM 1498 N N . GLU A 1 189 ? 25.460 -33.212 -0.915 1.00 41.50 189 GLU A N 1
ATOM 1499 C CA . GLU A 1 189 ? 26.886 -33.175 -1.182 1.00 41.50 189 GLU A CA 1
ATOM 1500 C C . GLU A 1 189 ? 27.402 -34.521 -1.710 1.00 41.50 189 GLU A C 1
ATOM 1502 O O . GLU A 1 189 ? 27.223 -35.587 -1.128 1.00 41.50 189 GLU A O 1
ATOM 1507 N N . ARG A 1 190 ? 28.147 -34.408 -2.807 1.00 38.00 190 ARG A N 1
ATOM 1508 C CA . ARG A 1 190 ? 29.373 -35.133 -3.161 1.00 38.00 190 ARG A CA 1
ATOM 1509 C C . ARG A 1 190 ? 29.945 -36.061 -2.066 1.00 38.00 190 ARG A C 1
ATOM 1511 O O . ARG A 1 190 ? 30.707 -35.619 -1.211 1.00 38.00 190 ARG A O 1
ATOM 1518 N N . ALA A 1 191 ? 29.757 -37.372 -2.222 1.00 38.97 191 ALA A N 1
ATOM 1519 C CA . ALA A 1 191 ? 30.651 -38.380 -1.650 1.00 38.97 191 ALA A CA 1
ATOM 1520 C C . ALA A 1 191 ? 31.618 -38.895 -2.731 1.00 38.97 191 ALA A C 1
ATOM 1522 O O . ALA A 1 191 ? 31.226 -39.534 -3.705 1.00 38.97 191 ALA A O 1
ATOM 1523 N N . SER A 1 192 ? 32.897 -38.569 -2.554 1.00 38.16 192 SER A N 1
ATOM 1524 C CA . SER A 1 192 ? 34.046 -39.161 -3.242 1.00 38.16 192 SER A CA 1
ATOM 1525 C C . SER A 1 192 ? 34.448 -40.446 -2.517 1.00 38.16 192 SER A C 1
ATOM 1527 O O . SER A 1 192 ? 34.713 -40.397 -1.318 1.00 38.16 192 SER A O 1
ATOM 1529 N N . GLY A 1 193 ? 34.560 -41.560 -3.239 1.00 37.81 193 GLY A N 1
ATOM 1530 C CA . GLY A 1 193 ? 35.138 -42.808 -2.741 1.00 37.81 193 GLY A CA 1
ATOM 1531 C C . GLY A 1 193 ? 35.577 -43.710 -3.892 1.00 37.81 193 GLY A C 1
ATOM 1532 O O . GLY A 1 193 ? 34.758 -44.399 -4.490 1.00 37.81 193 GLY A O 1
ATOM 1533 N N . GLU A 1 194 ? 36.868 -43.663 -4.217 1.00 40.72 194 GLU A N 1
ATOM 1534 C CA . GLU A 1 194 ? 37.575 -44.645 -5.047 1.00 40.72 194 GLU A CA 1
ATOM 1535 C C . GLU A 1 194 ? 37.678 -46.001 -4.325 1.00 40.72 194 GLU A C 1
ATOM 1537 O O . GLU A 1 194 ? 37.925 -46.019 -3.120 1.00 40.72 194 GLU A O 1
ATOM 1542 N N . ALA A 1 195 ? 37.578 -47.115 -5.066 1.00 34.88 195 ALA A N 1
ATOM 1543 C CA . ALA A 1 195 ? 38.584 -48.195 -5.110 1.00 34.88 195 ALA A CA 1
ATOM 1544 C C . ALA A 1 195 ? 38.092 -49.439 -5.887 1.00 34.88 195 ALA A C 1
ATOM 1546 O O . ALA A 1 195 ? 36.975 -49.893 -5.666 1.00 34.88 195 ALA A O 1
ATOM 1547 N N . SER A 1 196 ? 39.009 -49.985 -6.711 1.00 39.28 196 SER A N 1
ATOM 1548 C CA . SER A 1 196 ? 39.198 -51.390 -7.165 1.00 39.28 196 SER A CA 1
ATOM 1549 C C . SER A 1 196 ? 38.001 -52.142 -7.784 1.00 39.28 196 SER A C 1
ATOM 1551 O O . SER A 1 196 ? 36.959 -52.254 -7.165 1.00 39.28 196 SER A O 1
ATOM 1553 N N . GLY A 1 197 ? 38.038 -52.737 -8.981 1.00 35.03 197 GLY A N 1
ATOM 1554 C CA . GLY A 1 197 ? 39.133 -53.407 -9.686 1.00 35.03 197 GLY A CA 1
ATOM 1555 C C . GLY A 1 197 ? 38.998 -54.932 -9.544 1.00 35.03 197 GLY A C 1
ATOM 1556 O O . GLY A 1 197 ? 39.508 -55.446 -8.568 1.00 35.03 197 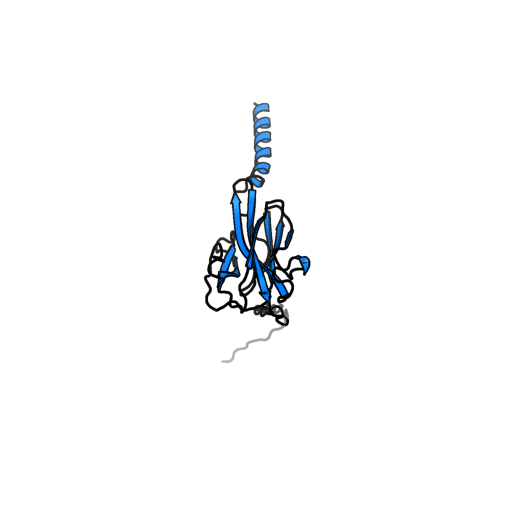GLY A O 1
ATOM 1557 N N . GLU A 1 198 ? 38.325 -55.611 -10.486 1.00 44.66 198 GLU A N 1
ATOM 1558 C CA . GLU A 1 198 ? 38.448 -57.055 -10.823 1.00 44.66 198 GLU A CA 1
ATOM 1559 C C . GLU A 1 198 ? 37.535 -57.331 -12.043 1.00 44.66 198 GLU A C 1
ATOM 1561 O O . GLU A 1 198 ? 36.346 -57.033 -12.021 1.00 44.66 198 GLU A O 1
ATOM 1566 N N . GLU A 1 199 ? 38.100 -57.489 -13.242 1.00 41.66 199 GLU A N 1
ATOM 1567 C CA . GLU A 1 199 ? 38.410 -58.777 -13.893 1.00 41.66 199 GLU A CA 1
ATOM 1568 C C . GLU A 1 199 ? 37.154 -59.480 -14.460 1.00 41.66 199 GLU A C 1
ATOM 1570 O O . GLU A 1 199 ? 36.428 -60.180 -13.764 1.00 41.66 199 GLU A O 1
ATOM 1575 N N . MET A 1 200 ? 36.891 -59.283 -15.761 1.00 38.19 200 MET A N 1
ATOM 1576 C CA . MET A 1 200 ? 35.973 -60.121 -16.545 1.00 38.19 200 MET A CA 1
ATOM 1577 C C . MET A 1 200 ? 36.812 -61.036 -17.438 1.00 38.19 200 MET A C 1
ATOM 1579 O O . MET A 1 200 ? 37.325 -60.611 -18.475 1.00 38.19 200 MET A O 1
ATOM 1583 N N . ALA A 1 201 ? 36.958 -62.284 -16.998 1.00 47.62 201 ALA A N 1
ATOM 1584 C CA . ALA A 1 201 ? 37.407 -63.401 -17.815 1.00 47.62 201 ALA A CA 1
ATOM 1585 C C . ALA A 1 201 ? 36.218 -64.017 -18.579 1.00 47.62 201 ALA A C 1
ATOM 1587 O O . ALA A 1 201 ? 35.086 -64.024 -18.097 1.00 47.62 201 ALA A O 1
ATOM 1588 N N . TYR A 1 202 ? 36.519 -64.491 -19.787 1.00 44.91 202 TYR A N 1
ATOM 1589 C CA . TYR A 1 202 ? 35.659 -65.212 -20.728 1.00 44.91 202 TYR A CA 1
ATOM 1590 C C . TYR A 1 202 ? 35.378 -66.661 -20.283 1.00 44.91 202 TYR A C 1
ATOM 1592 O O . TYR A 1 202 ? 36.299 -67.335 -19.834 1.00 44.91 202 TYR A O 1
ATOM 1600 N N . GLU A 1 203 ? 34.161 -67.139 -20.549 1.00 43.44 203 GLU A N 1
ATOM 1601 C CA . GLU A 1 203 ? 33.830 -68.463 -21.122 1.00 43.44 203 GLU A CA 1
ATOM 1602 C C . GLU A 1 203 ? 32.673 -68.175 -22.109 1.00 43.44 203 GLU A C 1
ATOM 1604 O O . GLU A 1 203 ? 31.790 -67.377 -21.778 1.00 43.44 203 GLU A O 1
ATOM 1609 N N . ASP A 1 204 ? 32.608 -68.646 -23.357 1.00 34.88 204 ASP A N 1
ATOM 1610 C CA . ASP A 1 204 ? 33.118 -69.879 -23.999 1.00 34.88 204 ASP A CA 1
ATOM 1611 C C . ASP A 1 204 ? 34.635 -70.131 -24.069 1.00 34.88 204 ASP A C 1
ATOM 1613 O O . ASP A 1 204 ? 35.409 -69.187 -24.355 1.00 34.88 204 ASP A O 1
#

Radius of gyration: 26.55 Å; chains: 1; bounding box: 66×92×54 Å

pLDDT: mean 73.94, std 19.38, range [34.62, 95.69]